Protein AF-A0A3A5ABW1-F1 (afdb_monomer)

Solvent-accessible surface area (backbone atoms only — not comparable to full-atom values): 14227 Å² total; per-residue (Å²): 132,82,62,44,37,90,88,74,66,46,60,80,78,47,62,48,78,42,81,39,81,42,97,44,100,88,47,69,64,32,32,36,39,28,35,73,87,79,56,53,54,33,48,35,75,57,86,80,80,58,94,85,68,84,67,57,65,59,86,63,63,97,44,43,62,54,27,27,55,35,48,67,45,61,74,78,62,62,78,37,29,40,28,79,22,44,19,31,37,33,78,41,92,92,64,36,29,42,30,28,43,39,40,56,56,27,31,42,65,25,64,38,74,39,74,48,70,67,55,70,70,44,71,52,48,51,67,36,78,51,37,30,44,30,44,90,97,43,75,42,59,28,31,28,55,48,34,27,32,27,71,42,63,42,66,65,32,73,78,40,33,44,31,37,56,77,32,23,85,67,72,14,37,47,34,30,29,44,49,78,53,56,72,70,34,57,72,75,34,37,46,41,82,46,42,53,62,48,53,10,49,51,36,46,52,49,49,45,52,38,36,74,70,69,65,53,73,76,58,101,80,54,63,48,66,69,18,43,41,77,78,42,58,88,67,35,70,72,51,53,37,49,75,51,19,36,55,66,68,54,56,64,60,70,76,74,113

Nearest PDB structures (foldseek):
  3hgb-assembly1_A  TM=9.227E-01  e=2.650E-12  Mycobacterium tuberculosis H37Rv
  3ift-assembly1_A  TM=9.187E-01  e=8.635E-12  Mycobacterium tuberculosis
  3a8i-assembly2_F  TM=9.392E-01  e=9.172E-11  Escherichia coli K-12
  3a7a-assembly2_D  TM=9.435E-01  e=2.360E-10  Escherichia coli K-12
  3a7a-assembly1_B  TM=9.408E-01  e=1.977E-10  Escherichia coli K-12

Structure (mmCIF, N/CA/C/O backbone):
data_AF-A0A3A5ABW1-F1
#
_entry.id   AF-A0A3A5ABW1-F1
#
loop_
_atom_site.group_PDB
_atom_site.id
_atom_site.type_symbol
_atom_site.label_atom_id
_atom_site.label_alt_id
_atom_site.label_comp_id
_atom_site.label_asym_id
_atom_site.label_entity_id
_atom_site.label_seq_id
_atom_site.pdbx_PDB_ins_code
_atom_site.Cartn_x
_atom_site.Cartn_y
_atom_site.Cartn_z
_atom_site.occupancy
_atom_site.B_iso_or_equiv
_atom_site.auth_seq_id
_atom_site.auth_comp_id
_atom_site.auth_asym_id
_atom_site.auth_atom_id
_atom_site.pdbx_PDB_model_num
ATOM 1 N N . MET A 1 1 ? 32.747 25.998 -14.182 1.00 38.00 1 MET A N 1
ATOM 2 C CA . MET A 1 1 ? 31.369 26.521 -14.280 1.00 38.00 1 MET A CA 1
ATOM 3 C C . MET A 1 1 ? 30.441 25.592 -13.495 1.00 38.00 1 MET A C 1
ATOM 5 O O . MET A 1 1 ? 30.581 24.382 -13.632 1.00 38.00 1 MET A O 1
ATOM 9 N N . LYS A 1 2 ? 29.622 26.119 -12.571 1.00 42.12 2 LYS A N 1
ATOM 10 C CA . LYS A 1 2 ? 28.838 25.319 -11.611 1.00 42.12 2 LYS A CA 1
ATOM 11 C C . LYS A 1 2 ? 27.652 24.657 -12.317 1.00 42.12 2 LYS A C 1
ATOM 13 O O . LYS A 1 2 ? 26.655 25.309 -12.602 1.00 42.12 2 LYS A O 1
ATOM 18 N N . LEU A 1 3 ? 27.769 23.368 -12.622 1.00 51.19 3 LEU A N 1
ATOM 19 C CA . LEU A 1 3 ? 26.611 22.520 -12.899 1.00 51.19 3 LEU A CA 1
ATOM 20 C C . LEU A 1 3 ? 25.916 22.269 -11.567 1.00 51.19 3 LEU A C 1
ATOM 22 O O . LEU A 1 3 ? 26.104 21.232 -10.934 1.00 51.19 3 LEU A O 1
ATOM 26 N N . ASP A 1 4 ? 25.181 23.273 -11.107 1.00 57.97 4 ASP A N 1
ATOM 27 C CA . ASP A 1 4 ? 24.253 23.075 -10.012 1.00 57.97 4 ASP A CA 1
ATOM 28 C C . ASP A 1 4 ? 23.159 22.145 -10.534 1.00 57.97 4 ASP A C 1
ATOM 30 O O . ASP A 1 4 ? 22.626 22.326 -11.636 1.00 57.97 4 ASP A O 1
ATOM 34 N N . CYS A 1 5 ? 22.857 21.095 -9.777 1.00 50.19 5 CYS A N 1
ATOM 35 C CA . CYS A 1 5 ? 21.744 20.231 -10.123 1.00 50.19 5 CYS A CA 1
ATOM 36 C C . CYS A 1 5 ? 20.478 21.092 -10.202 1.00 50.19 5 CYS A C 1
ATOM 38 O O . CYS A 1 5 ? 19.991 21.554 -9.176 1.00 50.19 5 CYS A O 1
ATOM 40 N N . LYS A 1 6 ? 19.908 21.277 -11.398 1.00 53.97 6 LYS A N 1
ATOM 41 C CA . LYS A 1 6 ? 18.698 22.101 -11.567 1.00 53.97 6 LYS A CA 1
ATOM 42 C C . LYS A 1 6 ? 17.494 21.594 -10.762 1.00 53.97 6 LYS A C 1
ATOM 44 O O . LYS A 1 6 ? 16.588 22.366 -10.493 1.00 53.97 6 LYS A O 1
ATOM 49 N N . ASN A 1 7 ? 17.517 20.326 -10.346 1.00 48.41 7 ASN A N 1
ATOM 50 C CA . ASN A 1 7 ? 16.471 19.707 -9.538 1.00 48.41 7 ASN A CA 1
ATOM 51 C C . ASN A 1 7 ? 16.641 19.929 -8.016 1.00 48.41 7 ASN A C 1
ATOM 53 O O . ASN A 1 7 ? 15.661 19.903 -7.284 1.00 48.41 7 ASN A O 1
ATOM 57 N N . CYS A 1 8 ? 17.862 20.117 -7.494 1.00 45.97 8 CYS A N 1
ATOM 58 C CA . CYS A 1 8 ? 18.076 20.236 -6.037 1.00 45.97 8 CYS A CA 1
ATOM 59 C C . CYS A 1 8 ? 19.145 21.248 -5.590 1.00 45.97 8 CYS A C 1
ATOM 61 O O . CYS A 1 8 ? 19.448 21.331 -4.402 1.00 45.97 8 CYS A O 1
ATOM 63 N N . GLY A 1 9 ? 19.745 21.995 -6.516 1.00 54.06 9 GLY A N 1
ATOM 64 C CA . GLY A 1 9 ? 20.785 22.993 -6.252 1.00 54.06 9 GLY A CA 1
ATOM 65 C C . GLY A 1 9 ? 22.142 22.423 -5.820 1.00 54.06 9 GLY A C 1
ATOM 66 O O . GLY A 1 9 ? 23.010 23.179 -5.393 1.00 54.06 9 GLY A O 1
ATOM 67 N N . ALA A 1 10 ? 22.346 21.103 -5.892 1.00 49.25 10 ALA A N 1
ATOM 68 C CA . ALA A 1 10 ? 23.585 20.463 -5.449 1.00 49.25 10 ALA A CA 1
ATOM 69 C C . ALA A 1 10 ? 24.796 20.875 -6.305 1.00 49.25 10 ALA A C 1
ATOM 71 O O . ALA A 1 10 ? 24.749 20.768 -7.531 1.00 49.25 10 ALA A O 1
ATOM 72 N N . MET A 1 11 ? 25.893 21.267 -5.646 1.00 53.66 11 MET A N 1
ATOM 73 C CA . MET A 1 11 ? 27.131 21.721 -6.292 1.00 53.66 11 MET A CA 1
ATOM 74 C C . MET A 1 11 ? 27.940 20.587 -6.956 1.00 53.66 11 MET A C 1
ATOM 76 O O . MET A 1 11 ? 27.778 19.393 -6.674 1.00 53.66 11 MET A O 1
ATOM 80 N N . VAL A 1 12 ? 28.863 20.987 -7.837 1.00 49.38 12 VAL A N 1
ATOM 81 C CA . VAL A 1 12 ? 29.803 20.119 -8.566 1.00 49.38 12 VAL A CA 1
ATOM 82 C C . VAL A 1 12 ? 30.774 19.439 -7.588 1.00 49.38 12 VAL A C 1
ATOM 84 O O . VAL A 1 12 ? 31.796 19.992 -7.205 1.00 49.38 12 VAL A O 1
ATOM 87 N N . GLY A 1 13 ? 30.401 18.242 -7.145 1.00 46.47 13 GLY A N 1
ATOM 88 C CA . GLY A 1 13 ? 31.151 17.382 -6.218 1.00 46.47 13 GLY A CA 1
ATOM 89 C C . GLY A 1 13 ? 30.337 16.166 -5.757 1.00 46.47 13 GLY A C 1
ATOM 90 O O . GLY A 1 13 ? 30.891 15.133 -5.397 1.00 46.47 13 GLY A O 1
ATOM 91 N N . HIS A 1 14 ? 29.008 16.243 -5.867 1.00 53.38 14 HIS A N 1
ATOM 92 C CA . HIS A 1 14 ? 28.079 15.148 -5.570 1.00 53.38 14 HIS A CA 1
ATOM 93 C C . HIS A 1 14 ? 27.657 14.348 -6.809 1.00 53.38 14 HIS A C 1
ATOM 95 O O . HIS A 1 14 ? 26.513 13.912 -6.896 1.00 53.38 14 HIS A O 1
ATOM 101 N N . TRP A 1 15 ? 28.550 14.155 -7.778 1.00 53.53 15 TRP A N 1
ATOM 102 C CA . TRP A 1 15 ? 28.210 13.531 -9.058 1.00 53.53 15 TRP A CA 1
ATOM 103 C C . TRP A 1 15 ? 28.910 12.182 -9.209 1.00 53.53 15 TRP A C 1
ATOM 105 O O . TRP A 1 15 ? 30.106 12.065 -8.956 1.00 53.53 15 TRP A O 1
ATOM 115 N N . LEU A 1 16 ? 28.165 11.149 -9.597 1.00 51.62 16 LEU A N 1
ATOM 116 C CA . LEU A 1 16 ? 28.720 9.872 -10.041 1.00 51.62 16 LEU A CA 1
ATOM 117 C C . LEU A 1 16 ? 28.730 9.867 -11.572 1.00 51.62 16 LEU A C 1
ATOM 119 O O . LEU A 1 16 ? 27.679 10.056 -12.174 1.00 51.62 16 LEU A O 1
ATOM 123 N N . VAL A 1 17 ? 29.893 9.673 -12.190 1.00 56.22 17 VAL A N 1
ATOM 124 C CA . VAL A 1 17 ? 30.022 9.563 -13.650 1.00 56.22 17 VAL A CA 1
ATOM 125 C C . VAL A 1 17 ? 30.188 8.094 -14.007 1.00 56.22 17 VAL A C 1
ATOM 127 O O . VAL A 1 17 ? 31.048 7.418 -13.447 1.00 56.22 17 VAL A O 1
ATOM 130 N N . VAL A 1 18 ? 29.352 7.603 -14.912 1.00 54.78 18 VAL A N 1
ATOM 131 C CA . VAL A 1 18 ? 29.354 6.220 -15.389 1.00 54.78 18 VAL A CA 1
ATOM 132 C C . VAL A 1 18 ? 29.550 6.245 -16.898 1.00 54.78 18 VAL A C 1
ATOM 134 O O . VAL A 1 18 ? 28.839 6.965 -17.592 1.00 54.78 18 VAL A O 1
ATOM 137 N N . GLU A 1 19 ? 30.513 5.494 -17.417 1.00 49.31 19 GLU A N 1
ATOM 138 C CA . GLU A 1 19 ? 30.673 5.327 -18.862 1.00 49.31 19 GLU A CA 1
ATOM 139 C C . GLU A 1 19 ? 29.604 4.355 -19.379 1.00 49.31 19 GLU A C 1
ATOM 141 O O . GLU A 1 19 ? 29.379 3.292 -18.799 1.00 49.31 19 GLU A O 1
ATOM 146 N N . VAL A 1 20 ? 28.902 4.751 -20.435 1.00 54.81 20 VAL A N 1
ATOM 147 C CA . VAL A 1 20 ? 27.834 3.980 -21.065 1.00 54.81 20 VAL A CA 1
ATOM 148 C C . VAL A 1 20 ? 28.338 3.538 -22.439 1.00 54.81 20 VAL A C 1
ATOM 150 O O . VAL A 1 20 ? 28.671 4.397 -23.265 1.00 54.81 20 VAL A O 1
ATOM 153 N N . PRO A 1 21 ? 28.418 2.221 -22.704 1.00 48.62 21 PRO A N 1
ATOM 154 C CA . PRO A 1 21 ? 28.783 1.729 -24.022 1.00 48.62 21 PRO A CA 1
ATOM 155 C C . PRO A 1 21 ? 27.737 2.194 -25.037 1.00 48.62 21 PRO A C 1
ATOM 157 O O . PRO A 1 21 ? 26.531 2.106 -24.797 1.00 48.62 21 PRO A O 1
ATOM 160 N N . GLY A 1 22 ? 28.214 2.742 -26.150 1.00 50.25 22 GLY A N 1
ATOM 161 C CA . GLY A 1 22 ? 27.363 3.269 -27.203 1.00 50.25 22 GLY A CA 1
ATOM 162 C C . GLY A 1 22 ? 26.459 2.188 -27.806 1.00 50.25 22 GLY A C 1
ATOM 163 O O . GLY A 1 22 ? 26.873 1.043 -27.969 1.00 50.25 22 GLY A O 1
ATOM 164 N N . GLN A 1 23 ? 25.210 2.546 -28.118 1.00 46.09 23 GLN A N 1
ATOM 165 C CA . GLN A 1 23 ? 24.203 1.621 -28.663 1.00 46.09 23 GLN A CA 1
ATOM 166 C C . GLN A 1 23 ? 24.466 1.224 -30.131 1.00 46.09 23 GLN A C 1
ATOM 168 O O . GLN A 1 23 ? 23.809 0.322 -30.643 1.00 46.09 23 GLN A O 1
ATOM 173 N N . GLU A 1 24 ? 25.452 1.842 -30.791 1.00 48.00 24 GLU A N 1
ATOM 174 C CA . GLU A 1 24 ? 25.881 1.533 -32.161 1.00 48.00 24 GLU A CA 1
ATOM 175 C C . GLU A 1 24 ? 27.400 1.290 -32.228 1.00 48.00 24 GLU A C 1
ATOM 177 O O . GLU A 1 24 ? 28.150 1.975 -31.521 1.00 48.00 24 GLU A O 1
ATOM 182 N N . PRO A 1 25 ? 27.879 0.387 -33.109 1.00 45.59 25 PRO A N 1
ATOM 183 C CA . PRO A 1 25 ? 29.296 0.023 -33.215 1.00 45.59 25 PRO A CA 1
ATOM 184 C C . PRO A 1 25 ? 30.223 1.184 -33.622 1.00 45.59 25 PRO A C 1
ATOM 186 O O . PRO A 1 25 ? 31.427 1.099 -33.396 1.00 45.59 25 PRO A O 1
ATOM 189 N N . GLU A 1 26 ? 29.682 2.281 -34.168 1.00 46.44 26 GLU A N 1
ATOM 190 C CA . GLU A 1 26 ? 30.433 3.499 -34.525 1.00 46.44 26 GLU A CA 1
ATOM 191 C C . GLU A 1 26 ? 30.252 4.662 -33.526 1.00 46.44 26 GLU A C 1
ATOM 193 O O . GLU A 1 26 ? 30.825 5.742 -33.700 1.00 46.44 26 GLU A O 1
ATOM 198 N N . SER A 1 27 ? 29.469 4.477 -32.458 1.00 47.50 27 SER A N 1
ATOM 199 C CA . SER A 1 27 ? 29.170 5.558 -31.515 1.00 47.50 27 SER A CA 1
ATOM 200 C C . SER A 1 27 ? 30.249 5.697 -30.430 1.00 47.50 27 SER A C 1
ATOM 202 O O . SER A 1 27 ? 30.617 4.743 -29.748 1.00 47.50 27 SER A O 1
ATOM 204 N N . LYS A 1 28 ? 30.781 6.919 -30.274 1.00 49.97 28 LYS A N 1
ATOM 205 C CA . LYS A 1 28 ? 31.765 7.275 -29.231 1.00 49.97 28 LYS A CA 1
ATOM 206 C C . LYS A 1 28 ? 31.198 6.991 -27.831 1.00 49.97 28 LYS A C 1
ATOM 208 O O . LYS A 1 28 ? 30.007 7.222 -27.619 1.00 49.97 28 LYS A O 1
ATOM 213 N N . SER A 1 29 ? 32.054 6.578 -26.884 1.00 49.19 29 SER A N 1
ATOM 214 C CA . SER A 1 29 ? 31.702 6.410 -25.463 1.00 49.19 29 SER A CA 1
ATOM 215 C C . SER A 1 29 ? 30.883 7.597 -24.957 1.00 49.19 29 SER A C 1
ATOM 217 O O . SER A 1 29 ? 31.322 8.746 -25.056 1.00 49.19 29 SER A O 1
ATOM 219 N N . GLN A 1 30 ? 29.692 7.322 -24.428 1.00 61.16 30 GLN A N 1
ATOM 220 C CA . GLN A 1 30 ? 28.863 8.324 -23.767 1.00 61.16 30 GLN A CA 1
ATOM 221 C C . GLN A 1 30 ? 29.074 8.215 -22.261 1.00 61.16 30 GLN A C 1
ATOM 223 O O . GLN A 1 30 ? 29.340 7.138 -21.740 1.00 61.16 30 GLN A O 1
ATOM 228 N N . TYR A 1 31 ? 28.941 9.317 -21.534 1.00 60.84 31 TYR A N 1
ATOM 229 C CA . TYR A 1 31 ? 29.050 9.310 -20.078 1.00 60.84 31 TYR A CA 1
ATOM 230 C C . TYR A 1 31 ? 27.708 9.728 -19.470 1.00 60.84 31 TYR A C 1
ATOM 232 O O . TYR A 1 31 ? 27.023 10.608 -19.987 1.00 60.84 31 TYR A O 1
ATOM 240 N N . LYS A 1 32 ? 27.315 9.105 -18.362 1.00 63.88 32 LYS A N 1
ATOM 241 C CA . LYS A 1 32 ? 26.114 9.416 -17.584 1.00 63.88 32 LYS A CA 1
ATOM 242 C C . LYS A 1 32 ? 26.538 9.984 -16.236 1.00 63.88 32 LYS A C 1
ATOM 244 O O . LYS A 1 32 ? 27.168 9.299 -15.438 1.00 63.88 32 LYS A O 1
ATOM 249 N N . CYS A 1 33 ? 26.200 11.239 -15.981 1.00 60.69 33 CYS A N 1
ATOM 250 C CA . CYS A 1 33 ? 26.393 11.903 -14.699 1.00 60.69 33 CYS A CA 1
ATOM 251 C C . CYS A 1 33 ? 25.139 11.707 -13.837 1.00 60.69 33 CYS A C 1
ATOM 253 O O . CYS A 1 33 ? 24.033 11.891 -14.330 1.00 60.69 33 CYS A O 1
ATOM 255 N N . ILE A 1 34 ? 25.291 11.357 -12.561 1.00 59.59 34 ILE A N 1
ATOM 256 C CA . ILE A 1 34 ? 24.191 11.093 -11.622 1.00 59.59 34 ILE A CA 1
ATOM 257 C C . ILE A 1 34 ? 24.383 11.962 -10.380 1.00 59.59 34 ILE A C 1
ATOM 259 O O . ILE A 1 34 ? 25.417 11.871 -9.717 1.00 59.59 34 ILE A O 1
ATOM 263 N N . CYS A 1 35 ? 23.395 12.785 -10.031 1.00 56.19 35 CYS A N 1
ATOM 264 C CA . CYS A 1 35 ? 23.418 13.560 -8.795 1.00 56.19 35 CYS A CA 1
ATOM 265 C C . CYS A 1 35 ? 23.166 12.630 -7.604 1.00 56.19 35 CYS A C 1
ATOM 267 O O . CYS A 1 35 ? 22.098 12.039 -7.477 1.00 56.19 35 CYS A O 1
ATOM 269 N N . ARG A 1 36 ? 24.116 12.541 -6.674 1.00 54.75 36 ARG A N 1
ATOM 270 C CA . ARG A 1 36 ? 23.997 11.717 -5.460 1.00 54.75 36 ARG A CA 1
ATOM 271 C C . ARG A 1 36 ? 22.937 12.220 -4.476 1.00 54.75 36 ARG A C 1
ATOM 273 O O . ARG A 1 36 ? 22.562 11.478 -3.576 1.00 54.75 36 ARG A O 1
ATOM 280 N N . GLN A 1 37 ? 22.469 13.460 -4.624 1.00 54.19 37 GLN A N 1
ATOM 281 C CA . GLN A 1 37 ? 21.512 14.073 -3.702 1.00 54.19 37 GLN A CA 1
ATOM 282 C C . GLN A 1 37 ? 20.053 13.834 -4.107 1.00 54.19 37 GLN A C 1
ATOM 284 O O . GLN A 1 37 ? 19.223 13.573 -3.241 1.00 54.19 37 GLN A O 1
ATOM 289 N N . CYS A 1 38 ? 19.733 13.909 -5.402 1.00 50.06 38 CYS A N 1
ATOM 290 C CA . CYS A 1 38 ? 18.363 13.728 -5.900 1.00 50.06 38 CYS A CA 1
ATOM 291 C C . CYS A 1 38 ? 18.207 12.575 -6.900 1.00 50.06 38 CYS A C 1
ATOM 293 O O . CYS A 1 38 ? 17.090 12.279 -7.308 1.00 50.06 38 CYS A O 1
ATOM 295 N N . GLY A 1 39 ? 19.300 11.929 -7.309 1.00 52.12 39 GLY A N 1
ATOM 296 C CA . GLY A 1 39 ? 19.280 10.819 -8.261 1.00 52.12 39 GLY A CA 1
ATOM 297 C C . GLY A 1 39 ? 19.086 11.226 -9.720 1.00 52.12 39 GLY A C 1
ATOM 298 O O . GLY A 1 39 ? 19.103 10.349 -10.574 1.00 52.12 39 GLY A O 1
ATOM 299 N N . ALA A 1 40 ? 18.935 12.521 -10.019 1.00 52.41 40 ALA A N 1
ATOM 300 C CA . ALA A 1 40 ? 18.801 12.993 -11.393 1.00 52.41 40 ALA A CA 1
ATOM 301 C C . ALA A 1 40 ? 20.015 12.573 -12.233 1.00 52.41 40 ALA A C 1
ATOM 303 O O . ALA A 1 40 ? 21.143 12.521 -11.727 1.00 52.41 40 ALA A O 1
ATOM 304 N N . THR A 1 41 ? 19.774 12.246 -13.500 1.00 51.62 41 THR A N 1
ATOM 305 C CA . THR A 1 41 ? 20.787 11.721 -14.413 1.00 51.62 41 THR A CA 1
ATOM 306 C C . THR A 1 41 ? 20.899 12.591 -15.664 1.00 51.62 41 THR A C 1
ATOM 308 O O . THR A 1 41 ? 19.926 13.187 -16.124 1.00 51.62 41 THR A O 1
ATOM 311 N N . TRP A 1 42 ? 22.107 12.697 -16.215 1.00 61.12 42 TRP A N 1
ATOM 312 C CA . TRP A 1 42 ? 22.384 13.492 -17.411 1.00 61.12 42 TRP A CA 1
ATOM 313 C C . TRP A 1 42 ? 23.357 12.756 -18.311 1.00 61.12 42 TRP A C 1
ATOM 315 O O . TRP A 1 42 ? 24.386 12.271 -17.842 1.00 61.12 42 TRP A O 1
ATOM 325 N N . GLN A 1 43 ? 23.060 12.714 -19.607 1.00 58.38 43 GLN A N 1
ATOM 326 C CA . GLN A 1 43 ? 24.006 12.220 -20.595 1.00 58.38 43 GLN A CA 1
ATOM 327 C C . GLN A 1 43 ? 24.944 13.342 -21.031 1.00 58.38 43 GLN A C 1
ATOM 329 O O . GLN A 1 43 ? 24.518 14.447 -21.374 1.00 58.38 43 GLN A O 1
ATOM 334 N N . VAL A 1 44 ? 26.237 13.047 -21.026 1.00 60.97 44 VAL A N 1
ATOM 335 C CA . VAL A 1 44 ? 27.298 13.953 -21.446 1.00 60.97 44 VAL A CA 1
ATOM 336 C C . VAL A 1 44 ? 28.170 13.258 -22.482 1.00 60.97 44 VAL A C 1
ATOM 338 O O . VAL A 1 44 ? 28.430 12.057 -22.409 1.00 60.97 44 VAL A O 1
ATOM 341 N N . LYS A 1 45 ? 28.614 14.019 -23.483 1.00 56.66 45 LYS A N 1
ATOM 342 C CA . LYS A 1 45 ? 29.406 13.467 -24.590 1.00 56.66 45 LYS A CA 1
ATOM 343 C C . LYS A 1 45 ? 30.846 13.159 -24.181 1.00 56.66 45 LYS A C 1
ATOM 345 O O . LYS A 1 45 ? 31.445 12.250 -24.740 1.00 56.66 45 LYS A O 1
ATOM 350 N N . HIS A 1 46 ? 31.396 13.902 -23.219 1.00 59.75 46 HIS A N 1
ATOM 351 C CA . HIS A 1 46 ? 32.793 13.799 -22.799 1.00 59.75 46 HIS A CA 1
ATOM 352 C C . HIS A 1 46 ? 32.951 14.051 -21.292 1.00 59.75 46 HIS A C 1
ATOM 354 O O . HIS A 1 46 ? 32.157 14.773 -20.686 1.00 59.75 46 HIS A O 1
ATOM 360 N N . HIS A 1 47 ? 34.006 13.482 -20.704 1.00 49.59 47 HIS A N 1
ATOM 361 C CA . HIS A 1 47 ? 34.467 13.784 -19.350 1.00 49.59 47 HIS A CA 1
ATOM 362 C C . HIS A 1 47 ? 35.965 14.166 -19.380 1.00 49.59 47 HIS A C 1
ATOM 364 O O . HIS A 1 47 ? 36.739 13.440 -20.005 1.00 49.59 47 HIS A O 1
ATOM 370 N N . PRO A 1 48 ? 36.407 15.263 -18.725 1.00 54.59 48 PRO A N 1
ATOM 371 C CA . PRO A 1 48 ? 35.602 16.262 -18.019 1.00 54.59 48 PRO A CA 1
ATOM 372 C C . PRO A 1 48 ? 34.803 17.156 -18.985 1.00 54.59 48 PRO A C 1
ATOM 374 O O . PRO A 1 48 ? 35.201 17.365 -20.129 1.00 54.59 48 PRO A O 1
ATOM 377 N N . LEU A 1 49 ? 33.669 17.675 -18.508 1.00 50.94 49 LEU A N 1
ATOM 378 C CA . LEU A 1 49 ? 32.790 18.584 -19.255 1.00 50.94 49 LEU A CA 1
ATOM 379 C C . LEU A 1 49 ? 33.524 19.874 -19.645 1.00 50.94 49 LEU A C 1
ATOM 381 O O . LEU A 1 49 ? 34.232 20.447 -18.813 1.00 50.94 49 LEU A O 1
ATOM 385 N N . LYS A 1 50 ? 33.338 20.341 -20.885 1.00 49.31 50 LYS A N 1
ATOM 386 C CA . LYS A 1 50 ? 33.918 21.598 -21.383 1.00 49.31 50 LYS A CA 1
ATOM 387 C C . LYS A 1 50 ? 32.856 22.698 -21.460 1.00 49.31 50 LYS A C 1
ATOM 389 O O . LYS A 1 50 ? 31.668 22.425 -21.627 1.00 49.31 50 LYS A O 1
ATOM 394 N N . ASP A 1 51 ? 33.288 23.955 -21.350 1.00 37.94 51 ASP A N 1
ATOM 395 C CA . ASP A 1 51 ? 32.400 25.102 -21.566 1.00 37.94 51 ASP A CA 1
ATOM 396 C C . ASP A 1 51 ? 31.830 25.060 -22.993 1.00 37.94 51 ASP A C 1
ATOM 398 O O . ASP A 1 51 ? 32.574 24.966 -23.968 1.00 37.94 51 ASP A O 1
ATOM 402 N N . GLY A 1 52 ? 30.499 25.110 -23.105 1.00 39.62 52 GLY A N 1
ATOM 403 C CA . GLY A 1 52 ? 29.773 25.042 -24.379 1.00 39.62 52 GLY A CA 1
ATOM 404 C C . GLY A 1 52 ? 29.208 23.664 -24.744 1.00 39.62 52 GLY A C 1
ATOM 405 O O . GLY A 1 52 ? 28.482 23.563 -25.735 1.00 39.62 52 GLY A O 1
ATOM 406 N N . ASP A 1 53 ? 29.469 22.618 -23.951 1.00 42.00 53 ASP A N 1
ATOM 407 C CA . ASP A 1 53 ? 28.845 21.311 -24.165 1.00 42.00 53 ASP A CA 1
ATOM 408 C C . ASP A 1 53 ? 27.323 21.391 -23.947 1.00 42.00 53 ASP A C 1
ATOM 410 O O . ASP A 1 53 ? 26.830 21.615 -22.838 1.00 42.00 53 ASP A O 1
ATOM 414 N N . GLN A 1 54 ? 26.557 21.181 -25.022 1.00 37.91 54 GLN A N 1
ATOM 415 C CA . GLN A 1 54 ? 25.107 21.031 -24.934 1.00 37.91 54 GLN A CA 1
ATOM 416 C C . GLN A 1 54 ? 24.763 19.674 -24.314 1.00 37.91 54 GLN A C 1
ATOM 418 O O . GLN A 1 54 ? 24.847 18.622 -24.954 1.00 37.91 54 GLN A O 1
ATOM 423 N N . VAL A 1 55 ? 24.364 19.722 -23.049 1.00 38.12 55 VAL A N 1
ATOM 424 C CA . VAL A 1 55 ? 23.783 18.615 -22.288 1.00 38.12 55 VAL A CA 1
ATOM 425 C C . VAL A 1 55 ? 22.333 18.411 -22.721 1.00 38.12 55 VAL A C 1
ATOM 427 O O . VAL A 1 55 ? 21.497 19.290 -22.518 1.00 38.12 55 VAL A O 1
ATOM 430 N N . LYS A 1 56 ? 22.014 17.243 -23.290 1.00 34.41 56 LYS A N 1
ATOM 431 C CA . LYS A 1 56 ? 20.622 16.793 -23.409 1.00 34.41 56 LYS A CA 1
ATOM 432 C C . LYS A 1 56 ? 20.263 16.100 -22.099 1.00 34.41 56 LYS A C 1
ATOM 434 O O . LYS A 1 56 ? 20.806 15.042 -21.784 1.00 34.41 56 LYS A O 1
ATOM 439 N N . ALA A 1 57 ? 19.414 16.741 -21.303 1.00 36.84 57 ALA A N 1
ATOM 440 C CA . ALA A 1 57 ? 18.843 16.108 -20.125 1.00 36.84 57 ALA A CA 1
ATOM 441 C C . ALA A 1 57 ? 18.086 14.844 -20.562 1.00 36.84 57 ALA A C 1
ATOM 443 O O . ALA A 1 57 ? 17.383 14.870 -21.574 1.00 36.84 57 ALA A O 1
ATOM 444 N N . ALA A 1 58 ? 18.228 13.750 -19.810 1.00 38.12 58 ALA A N 1
ATOM 445 C CA . ALA A 1 58 ? 17.186 12.735 -19.822 1.00 38.12 58 ALA A CA 1
ATOM 446 C C . ALA A 1 58 ? 15.891 13.461 -19.432 1.00 38.12 58 ALA A C 1
ATOM 448 O O . ALA A 1 58 ? 15.901 14.233 -18.470 1.00 38.12 58 ALA A O 1
ATOM 449 N N . VAL A 1 59 ? 14.829 13.305 -20.223 1.00 40.16 59 VAL A N 1
ATOM 450 C CA . VAL A 1 59 ? 13.538 13.942 -19.940 1.00 40.16 59 VAL A CA 1
ATOM 451 C C . VAL A 1 59 ? 12.941 13.217 -18.737 1.00 40.16 59 VAL A C 1
ATOM 453 O O . VAL A 1 59 ? 12.233 12.225 -18.867 1.00 40.16 59 VAL A O 1
ATOM 456 N N . ILE A 1 60 ? 13.345 13.653 -17.548 1.00 43.94 60 ILE A N 1
ATOM 457 C CA . ILE A 1 60 ? 12.637 13.393 -16.302 1.00 43.94 60 ILE A CA 1
ATOM 458 C C . ILE A 1 60 ? 11.426 14.329 -16.353 1.00 43.94 60 ILE A C 1
ATOM 460 O O . ILE A 1 60 ? 11.630 15.490 -16.720 1.00 43.94 60 ILE A O 1
ATOM 464 N N . PRO A 1 61 ? 10.209 13.861 -16.030 1.00 47.09 61 PRO A N 1
ATOM 465 C CA . PRO A 1 61 ? 9.044 14.733 -15.976 1.00 47.09 61 PRO A CA 1
ATOM 466 C C . PRO A 1 61 ? 9.367 16.016 -15.199 1.00 47.09 61 PRO A C 1
ATOM 468 O O . PRO A 1 61 ? 9.992 15.962 -14.132 1.00 47.09 61 PRO A O 1
ATOM 471 N N . GLU A 1 62 ? 8.997 17.168 -15.761 1.00 47.09 62 GLU A N 1
ATOM 472 C CA . GLU A 1 62 ? 9.290 18.488 -15.186 1.00 47.09 62 GLU A CA 1
ATOM 473 C C . GLU A 1 62 ? 8.559 18.681 -13.847 1.00 47.09 62 GLU A C 1
ATOM 475 O O . GLU A 1 62 ? 8.926 19.547 -13.047 1.00 47.09 62 GLU A O 1
ATOM 480 N N . SER A 1 63 ? 7.564 17.830 -13.564 1.00 56.31 63 SER A N 1
ATOM 481 C CA . SER A 1 63 ? 6.757 17.861 -12.352 1.00 56.31 63 SER A CA 1
ATOM 482 C C . SER A 1 63 ? 6.364 16.470 -11.835 1.00 56.31 63 SER A C 1
ATOM 484 O O . SER A 1 63 ? 6.383 15.460 -12.536 1.00 56.31 63 SER A O 1
ATOM 486 N N . SER A 1 64 ? 5.943 16.427 -10.571 1.00 61.03 64 SER A N 1
ATOM 487 C CA . SER A 1 64 ? 5.328 15.252 -9.946 1.00 61.03 64 SER A CA 1
ATOM 488 C C . SER A 1 64 ? 4.062 14.773 -10.663 1.00 61.03 64 SER A C 1
ATOM 490 O O . SER A 1 64 ? 3.766 13.585 -10.617 1.00 61.03 64 SER A O 1
ATOM 492 N N . GLN A 1 65 ? 3.329 15.676 -11.316 1.00 60.25 65 GLN A N 1
ATOM 493 C CA . GLN A 1 65 ? 2.056 15.383 -11.982 1.00 60.25 65 GLN A CA 1
ATOM 494 C C . GLN A 1 65 ? 2.268 14.581 -13.263 1.00 60.25 65 GLN A C 1
ATOM 496 O O . GLN A 1 65 ? 1.644 13.541 -13.445 1.00 60.25 65 GLN A O 1
ATOM 501 N N . GLU A 1 66 ? 3.251 14.964 -14.074 1.00 62.34 66 GLU A N 1
ATOM 502 C CA . GLU A 1 66 ? 3.628 14.205 -15.271 1.00 62.34 66 GLU A CA 1
ATOM 503 C C . GLU A 1 66 ? 4.112 12.786 -14.928 1.00 62.34 66 GLU A C 1
ATOM 505 O O . GLU A 1 66 ? 3.864 11.842 -15.675 1.00 62.34 66 GLU A O 1
ATOM 510 N N . ALA A 1 67 ? 4.772 12.599 -13.778 1.00 61.75 67 ALA A N 1
ATOM 511 C CA . ALA A 1 67 ? 5.156 11.268 -13.315 1.00 61.75 67 ALA A CA 1
ATOM 512 C C . ALA A 1 67 ? 3.937 10.428 -12.900 1.00 61.75 67 ALA A C 1
ATOM 514 O O . ALA A 1 67 ? 3.878 9.246 -13.227 1.00 61.75 67 ALA A O 1
ATOM 515 N N . VAL A 1 68 ? 2.963 11.020 -12.202 1.00 66.75 68 VAL A N 1
ATOM 516 C CA . VAL A 1 68 ? 1.705 10.345 -11.832 1.00 66.75 68 VAL A CA 1
ATOM 517 C C . VAL A 1 68 ? 0.937 9.910 -13.079 1.00 66.75 68 VAL A C 1
ATOM 519 O O . VAL A 1 68 ? 0.536 8.749 -13.173 1.00 66.75 68 VAL A O 1
ATOM 522 N N . GLU A 1 69 ? 0.811 10.802 -14.061 1.00 69.44 69 GLU A N 1
ATOM 523 C CA . GLU A 1 69 ? 0.181 10.514 -15.352 1.00 69.44 69 GLU A CA 1
ATOM 524 C C . GLU A 1 69 ? 0.934 9.426 -16.124 1.00 69.44 69 GLU A C 1
ATOM 526 O O . GLU A 1 69 ? 0.313 8.505 -16.657 1.00 69.44 69 GLU A O 1
ATOM 531 N N . ALA A 1 70 ? 2.271 9.464 -16.122 1.00 64.12 70 ALA A N 1
ATOM 532 C CA . ALA A 1 70 ? 3.094 8.473 -16.808 1.00 64.12 70 ALA A CA 1
ATOM 533 C C . ALA A 1 70 ? 2.866 7.045 -16.295 1.00 64.12 70 ALA A C 1
ATOM 535 O O . ALA A 1 70 ? 2.941 6.109 -17.086 1.00 64.12 70 ALA A O 1
ATOM 536 N N . PHE A 1 71 ? 2.573 6.849 -15.008 1.00 69.00 71 PHE A N 1
ATOM 537 C CA . PHE A 1 71 ? 2.223 5.526 -14.468 1.00 69.00 71 PHE A CA 1
ATOM 538 C C . PHE A 1 71 ? 0.712 5.276 -14.374 1.00 69.00 71 PHE A C 1
ATOM 540 O O . PHE A 1 71 ? 0.306 4.189 -13.953 1.00 69.00 71 PHE A O 1
ATOM 547 N N . GLY A 1 72 ? -0.117 6.266 -14.719 1.00 77.12 72 GLY A N 1
ATOM 548 C CA . GLY A 1 72 ? -1.561 6.223 -14.501 1.00 77.12 72 GLY A CA 1
ATOM 549 C C . GLY A 1 72 ? -1.912 5.880 -13.053 1.00 77.12 72 GLY A C 1
ATOM 550 O O . GLY A 1 72 ? -2.740 4.995 -12.829 1.00 77.12 72 GLY A O 1
ATOM 551 N N . VAL A 1 73 ? -1.206 6.494 -12.095 1.00 83.12 73 VAL A N 1
ATOM 552 C CA . VAL A 1 73 ? -1.405 6.248 -10.661 1.00 83.12 73 VAL A CA 1
ATOM 553 C C . VAL A 1 73 ? -2.592 7.062 -10.175 1.00 83.12 73 VAL A C 1
ATOM 555 O O . VAL A 1 73 ? -2.602 8.285 -10.283 1.00 83.12 73 VAL A O 1
ATOM 558 N N . ASN A 1 74 ? -3.570 6.387 -9.589 1.00 86.50 74 ASN A N 1
ATOM 559 C CA . ASN A 1 74 ? -4.684 7.046 -8.928 1.00 86.50 74 ASN A CA 1
ATOM 560 C C . ASN A 1 74 ? -4.256 7.519 -7.537 1.00 86.50 74 ASN A C 1
ATOM 562 O O . ASN A 1 74 ? -3.711 6.749 -6.745 1.00 86.50 74 ASN A O 1
ATOM 566 N N . THR A 1 75 ? -4.514 8.786 -7.226 1.00 83.19 75 THR A N 1
ATOM 567 C CA . THR A 1 75 ? -4.351 9.310 -5.869 1.00 83.19 75 THR A CA 1
ATOM 568 C C . THR A 1 75 ? -5.554 8.919 -5.009 1.00 83.19 75 THR A C 1
ATOM 570 O O . THR A 1 75 ? -6.671 8.795 -5.520 1.00 83.19 75 THR A O 1
ATOM 573 N N . PRO A 1 76 ? -5.354 8.686 -3.702 1.00 86.94 76 PRO A N 1
ATOM 574 C CA . PRO A 1 76 ? -6.467 8.388 -2.817 1.00 86.94 76 PRO A CA 1
ATOM 575 C C . PRO A 1 76 ? -7.358 9.629 -2.614 1.00 86.94 76 PRO A C 1
ATOM 577 O O . PRO A 1 76 ? -6.864 10.756 -2.736 1.00 86.94 76 PRO A O 1
ATOM 580 N N . PRO A 1 77 ? -8.631 9.438 -2.227 1.00 87.19 77 PRO A N 1
ATOM 581 C CA . PRO A 1 77 ? -9.508 10.526 -1.791 1.00 87.19 77 PRO A CA 1
ATOM 582 C C . PRO A 1 77 ? -8.941 11.335 -0.604 1.00 87.19 77 PRO A C 1
ATOM 584 O O . PRO A 1 77 ? -8.029 10.891 0.099 1.00 87.19 77 PRO A O 1
ATOM 587 N N . GLU A 1 78 ? -9.470 12.540 -0.368 1.00 84.25 78 GLU A N 1
ATOM 588 C CA . GLU A 1 78 ? -8.929 13.485 0.630 1.00 84.25 78 GLU A CA 1
ATOM 589 C C . GLU A 1 78 ? -9.004 12.986 2.083 1.00 84.25 78 GLU A C 1
ATOM 591 O O . GLU A 1 78 ? -8.160 13.345 2.907 1.00 84.25 78 GLU A O 1
ATOM 596 N N . ASP A 1 79 ? -9.990 12.143 2.385 1.00 89.06 79 ASP A N 1
ATOM 597 C CA . ASP A 1 79 ? -10.265 11.533 3.688 1.00 89.06 79 ASP A CA 1
ATOM 598 C C . ASP A 1 79 ? -9.363 10.325 4.010 1.00 89.06 79 ASP A C 1
ATOM 600 O O . ASP A 1 79 ? -9.462 9.730 5.087 1.00 89.06 79 ASP A O 1
ATOM 604 N N . TYR A 1 80 ? -8.433 9.988 3.112 1.00 94.50 80 TYR A N 1
ATOM 605 C CA . TYR A 1 80 ? -7.477 8.902 3.291 1.00 94.50 80 TYR A CA 1
ATOM 606 C C . TYR A 1 80 ? -6.121 9.434 3.754 1.00 94.50 80 TYR A C 1
ATOM 608 O O . TYR A 1 80 ? -5.584 10.432 3.260 1.00 94.50 80 TYR A O 1
ATOM 616 N N . TYR A 1 81 ? -5.513 8.684 4.664 1.00 95.75 81 TYR A N 1
ATOM 617 C CA . TYR A 1 81 ? -4.182 8.938 5.181 1.00 95.75 81 TYR A CA 1
ATOM 618 C C . TYR A 1 81 ? -3.183 7.949 4.587 1.00 95.75 81 TYR A C 1
ATOM 620 O O . TYR A 1 81 ? -3.412 6.740 4.627 1.00 95.75 81 TYR A O 1
ATOM 628 N N . LEU A 1 82 ? -2.056 8.437 4.068 1.00 94.94 82 LEU A N 1
ATOM 629 C CA . LEU A 1 82 ? -1.022 7.594 3.466 1.00 94.94 82 LEU A CA 1
ATOM 630 C C . LEU A 1 82 ? 0.154 7.355 4.408 1.00 94.94 82 LEU A C 1
ATOM 632 O O . LEU A 1 82 ? 0.760 8.279 4.957 1.00 94.94 82 LEU A O 1
ATOM 636 N N . HIS A 1 83 ? 0.521 6.086 4.535 1.00 96.31 83 HIS A N 1
ATOM 637 C CA . HIS A 1 83 ? 1.741 5.643 5.180 1.00 96.31 83 HIS A CA 1
ATOM 638 C C . HIS A 1 83 ? 2.898 5.610 4.182 1.00 96.31 83 HIS A C 1
ATOM 640 O O . HIS A 1 83 ? 2.732 5.274 3.013 1.00 96.31 83 HIS A O 1
ATOM 646 N N . ARG A 1 84 ? 4.115 5.888 4.662 1.00 93.44 84 ARG A N 1
ATOM 647 C CA . ARG A 1 84 ? 5.337 5.906 3.833 1.00 93.44 84 ARG A CA 1
ATOM 648 C C . ARG A 1 84 ? 5.642 4.566 3.164 1.00 93.44 84 ARG A C 1
ATOM 650 O O . ARG A 1 84 ? 6.382 4.540 2.194 1.00 93.44 84 ARG A O 1
ATOM 657 N N . GLY A 1 85 ? 5.109 3.477 3.712 1.00 94.81 85 GLY A N 1
ATOM 658 C CA . GLY A 1 85 ? 5.167 2.136 3.137 1.00 94.81 85 GLY A CA 1
ATOM 659 C C . GLY A 1 85 ? 4.029 1.817 2.161 1.00 94.81 85 GLY A C 1
ATOM 660 O O . GLY A 1 85 ? 3.781 0.639 1.942 1.00 94.81 85 GLY A O 1
ATOM 661 N N . HIS A 1 86 ? 3.325 2.818 1.614 1.00 96.06 86 HIS A N 1
ATOM 662 C CA . HIS A 1 86 ? 2.241 2.667 0.624 1.00 96.06 86 HIS A CA 1
ATOM 663 C C . HIS A 1 86 ? 0.985 1.917 1.106 1.00 96.06 86 HIS A C 1
ATOM 665 O O . HIS A 1 86 ? 0.173 1.445 0.310 1.00 96.06 86 HIS A O 1
ATOM 671 N N . ALA A 1 87 ? 0.796 1.831 2.424 1.00 96.94 87 ALA A N 1
ATOM 672 C CA . ALA A 1 87 ? -0.488 1.473 3.016 1.00 96.94 87 ALA A CA 1
ATOM 673 C C . ALA A 1 87 ? -1.323 2.735 3.251 1.00 96.94 87 ALA A C 1
ATOM 675 O O . ALA A 1 87 ? -0.772 3.783 3.591 1.00 96.94 87 ALA A O 1
ATOM 676 N N . TRP A 1 88 ? -2.640 2.639 3.111 1.00 97.50 88 TRP A N 1
ATOM 677 C CA . TRP A 1 88 ? -3.557 3.727 3.438 1.00 97.50 88 TRP A CA 1
ATOM 678 C C . TRP A 1 88 ? -4.414 3.384 4.656 1.00 97.50 88 TRP A C 1
ATOM 680 O O . TRP A 1 88 ? -4.655 2.212 4.948 1.00 97.50 88 TRP A O 1
ATOM 690 N N . ALA A 1 89 ? -4.864 4.420 5.361 1.00 97.62 89 ALA A N 1
ATOM 691 C CA . ALA A 1 89 ? -5.806 4.357 6.470 1.00 97.62 89 ALA A CA 1
ATOM 692 C C . ALA A 1 89 ? -6.978 5.315 6.207 1.00 97.62 89 ALA A C 1
ATOM 694 O O . ALA A 1 89 ? -6.748 6.490 5.930 1.00 97.62 89 ALA A O 1
ATOM 695 N N . ALA A 1 90 ? -8.213 4.828 6.311 1.00 97.00 90 ALA A N 1
ATOM 696 C CA . ALA A 1 90 ? -9.432 5.635 6.216 1.00 97.00 90 ALA A CA 1
ATOM 697 C C . ALA A 1 90 ? -10.240 5.475 7.508 1.00 97.00 90 ALA A C 1
ATOM 699 O O . ALA A 1 90 ? -10.459 4.349 7.964 1.00 97.00 90 ALA A O 1
ATOM 700 N N . VAL A 1 91 ? -10.620 6.591 8.130 1.00 96.56 91 VAL A N 1
ATOM 701 C CA . VAL A 1 91 ? -11.360 6.589 9.399 1.00 96.56 91 VAL A CA 1
ATOM 702 C C . VAL A 1 91 ? -12.848 6.438 9.105 1.00 96.56 91 VAL A C 1
ATOM 704 O O . VAL A 1 91 ? -13.415 7.240 8.373 1.00 96.56 91 VAL A O 1
ATOM 707 N N . GLU A 1 92 ? -13.471 5.425 9.696 1.00 94.38 92 GLU A N 1
ATOM 708 C CA . GLU A 1 92 ? -14.897 5.141 9.555 1.00 94.38 92 GLU A CA 1
ATOM 709 C C . GLU A 1 92 ? -15.714 5.729 10.709 1.00 94.38 92 GLU A C 1
ATOM 711 O O . GLU A 1 92 ? -15.204 6.030 11.799 1.00 94.38 92 GLU A O 1
ATOM 716 N N . ASP A 1 93 ? -17.027 5.793 10.495 1.00 88.50 93 ASP A N 1
ATOM 717 C CA . ASP A 1 93 ? -17.985 6.087 11.552 1.00 88.50 93 ASP A CA 1
ATOM 718 C C . ASP A 1 93 ? -17.829 5.090 12.713 1.00 88.50 93 ASP A C 1
ATOM 720 O O . ASP A 1 93 ? -17.806 3.872 12.537 1.00 88.50 93 ASP A O 1
ATOM 724 N N . GLY A 1 94 ? -17.697 5.614 13.934 1.00 87.50 94 GLY A N 1
ATOM 725 C CA . GLY A 1 94 ? -17.435 4.806 15.131 1.00 87.50 94 GLY A CA 1
ATOM 726 C C . GLY A 1 94 ? -15.953 4.621 15.477 1.00 87.50 94 GLY A C 1
ATOM 727 O O . GLY A 1 94 ? -15.647 3.990 16.489 1.00 87.50 94 GLY A O 1
ATOM 728 N N . GLY A 1 95 ? -15.034 5.211 14.702 1.00 91.69 95 GLY A N 1
ATOM 729 C CA . GLY A 1 95 ? -13.610 5.301 15.043 1.00 91.69 95 GLY A CA 1
ATOM 730 C C . GLY A 1 95 ? -12.782 4.061 14.701 1.00 91.69 95 GLY A C 1
ATOM 731 O O . GLY A 1 95 ? -11.614 3.984 15.088 1.00 91.69 95 GLY A O 1
ATOM 732 N N . GLU A 1 96 ? -13.360 3.095 13.983 1.00 96.06 96 GLU A N 1
ATOM 733 C CA . GLU A 1 96 ? -12.576 2.058 13.314 1.00 96.06 96 GLU A CA 1
ATOM 734 C C . GLU A 1 96 ? -11.831 2.639 12.110 1.00 96.06 96 GLU A C 1
ATOM 736 O O . GLU A 1 96 ? -12.219 3.653 11.534 1.00 96.06 96 GLU A O 1
ATOM 741 N N . VAL A 1 97 ? -10.739 1.987 11.728 1.00 98.06 97 VAL A N 1
ATOM 742 C CA . VAL A 1 97 ? -9.897 2.404 10.609 1.00 98.06 97 VAL A CA 1
ATOM 743 C C . VAL A 1 97 ? -9.850 1.284 9.585 1.00 98.06 97 VAL A C 1
ATOM 745 O O . VAL A 1 97 ? -9.376 0.188 9.894 1.00 98.06 97 VAL A O 1
ATOM 748 N N . ARG A 1 98 ? -10.304 1.549 8.357 1.00 97.75 98 ARG A N 1
ATOM 749 C CA . ARG A 1 98 ? -10.043 0.669 7.211 1.00 97.75 98 ARG A CA 1
ATOM 750 C C . ARG A 1 98 ? -8.601 0.838 6.757 1.00 97.75 98 ARG A C 1
ATOM 752 O O . ARG A 1 98 ? -8.100 1.955 6.671 1.00 97.75 98 ARG A O 1
ATOM 759 N N . VAL A 1 99 ? -7.957 -0.280 6.443 1.00 98.31 99 VAL A N 1
ATOM 760 C CA . VAL A 1 99 ? -6.580 -0.326 5.949 1.00 98.31 99 VAL A CA 1
ATOM 761 C C . VAL A 1 99 ? -6.538 -1.004 4.588 1.00 98.31 99 VAL A C 1
ATOM 763 O O . VAL A 1 99 ? -7.167 -2.046 4.392 1.00 98.31 99 VAL A O 1
ATOM 766 N N . GLY A 1 100 ? -5.746 -0.457 3.669 1.00 97.94 100 GLY A N 1
ATOM 767 C CA . GLY A 1 100 ? -5.462 -1.073 2.376 1.00 97.94 100 GLY A CA 1
ATOM 768 C C . GLY A 1 100 ? -4.123 -0.641 1.791 1.00 97.94 100 GLY A C 1
ATOM 769 O O . GLY A 1 100 ? -3.261 -0.126 2.504 1.00 97.94 100 GLY A O 1
ATOM 770 N N . LEU A 1 101 ? -3.934 -0.899 0.498 1.00 97.50 101 LEU A N 1
ATOM 771 C CA . LEU A 1 101 ? -2.733 -0.546 -0.258 1.00 97.50 101 LEU A CA 1
ATOM 772 C C . LEU A 1 101 ? -3.075 0.440 -1.368 1.00 97.50 101 LEU A C 1
ATOM 774 O O . LEU A 1 101 ? -4.141 0.343 -1.970 1.00 97.50 101 LEU A O 1
ATOM 778 N N . ASP A 1 102 ? -2.195 1.413 -1.599 1.00 95.75 102 ASP A N 1
ATOM 779 C CA . ASP A 1 102 ? -2.424 2.434 -2.620 1.00 95.75 102 ASP A CA 1
ATOM 780 C C . ASP A 1 102 ? -2.229 1.897 -4.046 1.00 95.75 102 ASP A C 1
ATOM 782 O O . ASP A 1 102 ? -1.596 0.858 -4.263 1.00 95.75 102 ASP A O 1
ATOM 786 N N . ASP A 1 103 ? -2.765 2.619 -5.031 1.00 93.81 103 ASP A N 1
ATOM 787 C CA . ASP A 1 103 ? -2.667 2.228 -6.438 1.00 93.81 103 ASP A CA 1
ATOM 788 C C . ASP A 1 103 ? -1.205 2.147 -6.910 1.00 93.81 103 ASP A C 1
ATOM 790 O O . ASP A 1 103 ? -0.823 1.228 -7.635 1.00 93.81 103 ASP A O 1
ATOM 794 N N . PHE A 1 104 ? -0.344 3.043 -6.416 1.00 93.38 104 PHE A N 1
ATOM 795 C CA . PHE A 1 104 ? 1.085 3.056 -6.732 1.00 93.38 104 PHE A CA 1
ATOM 796 C C . PHE A 1 104 ? 1.763 1.707 -6.446 1.00 93.38 104 PHE A C 1
ATOM 798 O O . PHE A 1 104 ? 2.483 1.171 -7.297 1.00 93.38 104 PHE A O 1
ATOM 805 N N . SER A 1 105 ? 1.496 1.111 -5.281 1.00 94.50 105 SER A N 1
ATOM 806 C CA . SER A 1 105 ? 2.025 -0.207 -4.921 1.00 94.50 105 SER A CA 1
ATOM 807 C C . SER A 1 105 ? 1.609 -1.295 -5.919 1.00 94.50 105 SER A C 1
ATOM 809 O O . SER A 1 105 ? 2.418 -2.158 -6.278 1.00 94.50 105 SER A O 1
ATOM 811 N N . GLN A 1 106 ? 0.379 -1.215 -6.433 1.00 91.88 106 GLN A N 1
ATOM 812 C CA . GLN A 1 106 ? -0.181 -2.168 -7.390 1.00 91.88 106 GLN A CA 1
ATOM 813 C C . GLN A 1 106 ? 0.352 -1.945 -8.802 1.00 91.88 106 GLN A C 1
ATOM 815 O O . GLN A 1 106 ? 0.537 -2.915 -9.537 1.00 91.88 106 GLN A O 1
ATOM 820 N N . LYS A 1 107 ? 0.668 -0.704 -9.189 1.00 91.69 107 LYS A N 1
ATOM 821 C CA . LYS A 1 107 ? 1.375 -0.432 -10.449 1.00 91.69 107 LYS A CA 1
ATOM 822 C C . LYS A 1 107 ? 2.780 -1.022 -10.427 1.00 91.69 107 LYS A C 1
ATOM 824 O O . LYS A 1 107 ? 3.189 -1.606 -11.427 1.00 91.69 107 LYS A O 1
ATOM 829 N N . ILE A 1 108 ? 3.490 -0.951 -9.297 1.00 93.31 108 ILE A N 1
ATOM 830 C CA . ILE A 1 108 ? 4.834 -1.537 -9.166 1.00 93.31 108 ILE A CA 1
ATOM 831 C C . ILE A 1 108 ? 4.791 -3.065 -9.213 1.00 93.31 108 ILE A C 1
ATOM 833 O O . ILE A 1 108 ? 5.520 -3.686 -9.989 1.00 93.31 108 ILE A O 1
ATOM 837 N N . LEU A 1 109 ? 3.993 -3.670 -8.332 1.00 93.88 109 LEU A N 1
ATOM 838 C CA . LEU A 1 109 ? 4.014 -5.116 -8.106 1.00 93.88 109 LEU A CA 1
ATOM 839 C C . LEU A 1 109 ? 3.150 -5.888 -9.105 1.00 93.88 109 LEU A C 1
ATOM 841 O O . LEU A 1 109 ? 3.389 -7.079 -9.313 1.00 93.88 109 LEU A O 1
ATOM 845 N N . GLY A 1 110 ? 2.161 -5.222 -9.702 1.00 91.44 110 GLY A N 1
ATOM 846 C CA . GLY A 1 110 ? 1.090 -5.824 -10.485 1.00 91.44 110 GLY A CA 1
ATOM 847 C C . GLY A 1 110 ? 0.064 -6.570 -9.623 1.00 91.44 110 GLY A C 1
ATOM 848 O O . GLY A 1 110 ? 0.148 -6.547 -8.394 1.00 91.44 110 GLY A O 1
ATOM 849 N N . PRO A 1 111 ? -0.893 -7.267 -10.259 1.00 92.12 111 PRO A N 1
ATOM 850 C CA . PRO A 1 111 ? -1.955 -7.972 -9.550 1.00 92.12 111 PRO A CA 1
ATOM 851 C C . PRO A 1 111 ? -1.395 -9.087 -8.659 1.00 92.12 111 PRO A C 1
ATOM 853 O O . PRO A 1 111 ? -0.480 -9.816 -9.056 1.00 92.12 111 PRO A O 1
ATOM 856 N N . ALA A 1 112 ? -1.963 -9.208 -7.460 1.00 93.81 112 ALA A N 1
ATOM 857 C CA . ALA A 1 112 ? -1.618 -10.231 -6.482 1.00 93.81 112 ALA A CA 1
ATOM 858 C C . ALA A 1 112 ? -2.210 -11.600 -6.855 1.00 93.81 112 ALA A C 1
ATOM 860 O O . ALA A 1 112 ? -3.352 -11.678 -7.308 1.00 93.81 112 ALA A O 1
ATOM 861 N N . ASP A 1 113 ? -1.468 -12.676 -6.579 1.00 94.75 113 ASP A N 1
ATOM 862 C CA . ASP A 1 113 ? -1.989 -14.049 -6.658 1.00 94.75 113 ASP A CA 1
ATOM 863 C C . ASP A 1 113 ? -2.641 -14.466 -5.332 1.00 94.75 113 ASP A C 1
ATOM 865 O O . ASP A 1 113 ? -3.629 -15.195 -5.312 1.00 94.75 113 ASP A O 1
ATOM 869 N N . ALA A 1 114 ? -2.085 -14.000 -4.207 1.00 95.62 114 ALA A N 1
ATOM 870 C CA . ALA A 1 114 ? -2.604 -14.264 -2.869 1.00 95.62 114 ALA A CA 1
ATOM 871 C C . ALA A 1 114 ? -2.160 -13.196 -1.859 1.00 95.62 114 ALA A C 1
ATOM 873 O O . ALA A 1 114 ? -1.229 -12.422 -2.097 1.00 95.62 114 ALA A O 1
ATOM 874 N N . LEU A 1 115 ? -2.806 -13.185 -0.691 1.00 97.00 115 LEU A N 1
ATOM 875 C CA . LEU A 1 115 ? -2.540 -12.242 0.395 1.00 97.00 115 LEU A CA 1
ATOM 876 C C . LEU A 1 115 ? -2.242 -12.988 1.694 1.00 97.00 115 LEU A C 1
ATOM 878 O O . LEU A 1 115 ? -2.879 -13.991 2.014 1.00 97.00 115 LEU A O 1
ATOM 882 N N . LYS A 1 116 ? -1.302 -12.461 2.479 1.00 97.31 116 LYS A N 1
ATOM 883 C CA . LYS A 1 116 ? -1.129 -12.815 3.892 1.00 97.31 116 LYS A CA 1
ATOM 884 C C . LYS A 1 116 ? -1.604 -11.638 4.727 1.00 97.31 116 LYS A C 1
ATOM 886 O O . LYS A 1 116 ? -0.925 -10.614 4.779 1.00 97.31 116 LYS A O 1
ATOM 891 N N . LEU A 1 117 ? -2.777 -11.791 5.329 1.00 97.75 117 LEU A N 1
ATOM 892 C CA . LEU A 1 117 ? -3.434 -10.780 6.155 1.00 97.75 117 LEU A CA 1
ATOM 893 C C . LEU A 1 117 ? -3.436 -11.229 7.621 1.00 97.75 117 LEU A C 1
ATOM 895 O O . LEU A 1 117 ? -3.416 -12.439 7.869 1.00 97.75 117 LEU A O 1
ATOM 899 N N . PRO A 1 118 ? -3.465 -10.291 8.580 1.00 97.44 118 PRO A N 1
ATOM 900 C CA . PRO A 1 118 ? -3.572 -10.636 9.991 1.00 97.44 118 PRO A CA 1
ATOM 901 C C . PRO A 1 118 ? -4.938 -11.272 10.298 1.00 97.44 118 PRO A C 1
ATOM 903 O O . PRO A 1 118 ? -5.903 -11.113 9.546 1.00 97.44 118 PRO A O 1
ATOM 906 N N . GLU A 1 119 ? -5.022 -12.011 11.402 1.00 97.12 119 GLU A N 1
ATOM 907 C CA . GLU A 1 119 ? -6.284 -12.578 11.889 1.00 97.12 119 GLU A CA 1
ATOM 908 C C . GLU A 1 119 ? -7.028 -11.570 12.773 1.00 97.12 119 GLU A C 1
ATOM 910 O O . GLU A 1 119 ? -6.409 -10.711 13.407 1.00 97.12 119 GLU A O 1
ATOM 915 N N . VAL A 1 120 ? -8.355 -11.690 12.850 1.00 98.25 120 VAL A N 1
ATOM 916 C CA . VAL A 1 120 ? -9.170 -10.893 13.780 1.00 98.25 120 VAL A CA 1
ATOM 917 C C . VAL A 1 120 ? -8.686 -11.125 15.215 1.00 98.25 120 VAL A C 1
ATOM 919 O O . VAL A 1 120 ? -8.438 -12.258 15.617 1.00 98.25 120 VAL A O 1
ATOM 922 N N . GLY A 1 121 ? -8.523 -10.044 15.977 1.00 98.00 121 GLY A N 1
ATOM 923 C CA . GLY A 1 121 ? -7.945 -10.056 17.323 1.00 98.00 121 GLY A CA 1
ATOM 924 C C . GLY A 1 121 ? -6.421 -9.891 17.365 1.00 98.00 121 GLY A C 1
ATOM 925 O O . GLY A 1 121 ? -5.869 -9.695 18.446 1.00 98.00 121 GLY A O 1
ATOM 926 N N . THR A 1 122 ? -5.728 -9.912 16.220 1.00 98.12 122 THR A N 1
ATOM 927 C CA . THR A 1 122 ? -4.281 -9.637 16.171 1.00 98.12 122 THR A CA 1
ATOM 928 C C . THR A 1 122 ? -4.010 -8.176 16.518 1.00 98.12 122 THR A C 1
ATOM 930 O O . THR A 1 122 ? -4.629 -7.283 15.939 1.00 98.12 122 THR A O 1
ATOM 933 N N . ALA A 1 123 ? -3.055 -7.933 17.417 1.00 97.50 123 ALA A N 1
ATOM 934 C CA . ALA A 1 123 ? -2.564 -6.599 17.745 1.00 97.50 123 ALA A CA 1
ATOM 935 C C . ALA A 1 123 ? -1.216 -6.314 17.066 1.00 97.50 123 ALA A C 1
ATOM 937 O O . ALA A 1 123 ? -0.347 -7.188 17.005 1.00 97.50 123 ALA A O 1
ATOM 938 N N . PHE A 1 124 ? -1.019 -5.086 16.596 1.00 96.62 124 PHE A N 1
ATOM 939 C CA . PHE A 1 124 ? 0.259 -4.608 16.062 1.00 96.62 124 PHE A CA 1
ATOM 940 C C . PHE A 1 124 ? 0.453 -3.116 16.341 1.00 96.62 124 PHE A C 1
ATOM 942 O O . PHE A 1 124 ? -0.481 -2.405 16.708 1.00 96.62 124 PHE A O 1
ATOM 949 N N . PHE A 1 125 ? 1.686 -2.652 16.154 1.00 96.69 125 PHE A N 1
ATOM 950 C CA . PHE A 1 125 ? 2.056 -1.245 16.257 1.00 96.69 125 PHE A CA 1
ATOM 951 C C . PHE A 1 125 ? 2.217 -0.629 14.864 1.00 96.69 125 PHE A C 1
ATOM 953 O O . PHE A 1 125 ? 2.523 -1.344 13.906 1.00 96.69 125 PHE A O 1
ATOM 960 N N . GLN A 1 126 ? 2.052 0.692 14.762 1.00 95.88 126 GLN A N 1
ATOM 961 C CA . GLN A 1 126 ? 2.425 1.453 13.567 1.00 95.88 126 GLN A CA 1
ATOM 962 C C . GLN A 1 126 ? 3.880 1.130 13.173 1.00 95.88 126 GLN A C 1
ATOM 964 O O . GLN A 1 126 ? 4.711 0.828 14.033 1.00 95.88 126 GLN A O 1
ATOM 969 N N . ASP A 1 127 ? 4.177 1.152 11.875 1.00 95.25 127 ASP A N 1
ATOM 970 C CA . ASP A 1 127 ? 5.474 0.796 11.275 1.00 95.25 127 ASP A CA 1
ATOM 971 C C . ASP A 1 127 ? 5.853 -0.706 11.348 1.00 95.25 127 ASP A C 1
ATOM 973 O O . ASP A 1 127 ? 6.863 -1.112 10.768 1.00 95.25 127 ASP A O 1
ATOM 977 N N . HIS A 1 128 ? 5.073 -1.577 12.007 1.00 95.00 128 HIS A N 1
ATOM 978 C CA . HIS A 1 128 ? 5.341 -3.025 12.020 1.00 95.00 128 HIS A CA 1
ATOM 979 C C . HIS A 1 128 ? 4.786 -3.721 10.776 1.00 95.00 128 HIS A C 1
ATOM 981 O O . HIS A 1 128 ? 3.718 -3.378 10.283 1.00 95.00 128 HIS A O 1
ATOM 987 N N . ILE A 1 129 ? 5.462 -4.771 10.298 1.00 96.56 129 ILE A N 1
ATOM 988 C CA . ILE A 1 129 ? 4.942 -5.593 9.197 1.00 96.56 129 ILE A CA 1
ATOM 989 C C . ILE A 1 129 ? 3.673 -6.321 9.654 1.00 96.56 129 ILE A C 1
ATOM 991 O O . ILE A 1 129 ? 3.744 -7.190 10.522 1.00 96.56 129 ILE A O 1
ATOM 995 N N . CYS A 1 130 ? 2.537 -6.017 9.027 1.00 95.75 130 CYS A N 1
ATOM 996 C CA . CYS A 1 130 ? 1.247 -6.634 9.351 1.00 95.75 130 CYS A CA 1
ATOM 997 C C . CYS A 1 130 ? 0.648 -7.433 8.189 1.00 95.75 130 CYS A C 1
ATOM 999 O O . CYS A 1 130 ? -0.207 -8.285 8.412 1.00 95.75 130 CYS A O 1
ATOM 1001 N N . MET A 1 131 ? 1.086 -7.185 6.951 1.00 96.44 131 MET A N 1
ATOM 1002 C CA . MET A 1 131 ? 0.484 -7.791 5.763 1.00 96.44 131 MET A CA 1
ATOM 1003 C C . MET A 1 131 ? 1.500 -8.049 4.653 1.00 96.44 131 MET A C 1
ATOM 1005 O O . MET A 1 131 ? 2.621 -7.528 4.656 1.00 96.44 131 MET A O 1
ATOM 1009 N N . SER A 1 132 ? 1.144 -8.914 3.704 1.00 97.19 132 SER A N 1
ATOM 1010 C CA . SER A 1 132 ? 1.978 -9.181 2.534 1.00 97.19 132 SER A CA 1
ATOM 1011 C C . SER A 1 132 ? 1.175 -9.574 1.299 1.00 97.19 132 SER A C 1
ATOM 1013 O O . SER A 1 132 ? 0.206 -10.324 1.402 1.00 97.19 132 SER A O 1
ATOM 1015 N N . ILE A 1 133 ? 1.656 -9.154 0.132 1.00 96.62 133 ILE A N 1
ATOM 1016 C CA . ILE A 1 133 ? 1.227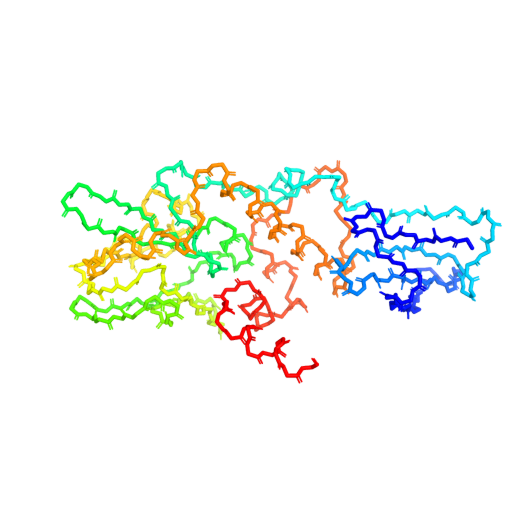 -9.652 -1.178 1.00 96.62 133 ILE A CA 1
ATOM 1017 C C . ILE A 1 133 ? 2.138 -10.807 -1.594 1.00 96.62 133 ILE A C 1
ATOM 1019 O O . ILE A 1 133 ? 3.360 -10.744 -1.415 1.00 96.62 133 ILE A O 1
ATOM 1023 N N . LEU A 1 134 ? 1.541 -11.850 -2.165 1.00 95.81 134 LEU A N 1
ATOM 1024 C CA . LEU A 1 134 ? 2.229 -12.948 -2.831 1.00 95.81 134 LEU A CA 1
ATOM 1025 C C . LEU A 1 134 ? 1.957 -12.872 -4.332 1.00 95.81 134 LEU A C 1
ATOM 1027 O O . LEU A 1 134 ? 0.806 -12.728 -4.751 1.00 95.81 134 LEU A O 1
ATOM 1031 N N . LYS A 1 135 ? 3.022 -12.978 -5.124 1.00 94.31 135 LYS A N 1
ATOM 1032 C CA . LYS A 1 135 ? 2.952 -13.022 -6.583 1.00 94.31 135 LYS A CA 1
ATOM 1033 C C . LYS A 1 135 ? 4.000 -13.988 -7.118 1.00 94.31 135 LYS A C 1
ATOM 1035 O O . LYS A 1 135 ? 5.199 -13.721 -7.006 1.00 94.31 135 LYS A O 1
ATOM 1040 N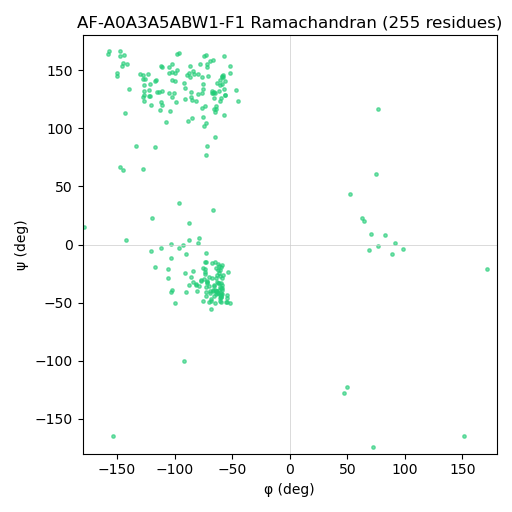 N . LYS A 1 136 ? 3.558 -15.095 -7.711 1.00 91.38 136 LYS A N 1
ATOM 1041 C CA . LYS A 1 136 ? 4.377 -16.254 -8.079 1.00 91.38 136 LYS A CA 1
ATOM 1042 C C . LYS A 1 136 ? 5.229 -16.670 -6.872 1.00 91.38 136 LYS A C 1
ATOM 1044 O O . LYS A 1 136 ? 4.698 -16.864 -5.782 1.00 91.38 136 LYS A O 1
ATOM 1049 N N . ASP A 1 137 ? 6.547 -16.702 -7.038 1.00 91.69 137 ASP A N 1
ATOM 1050 C CA . ASP A 1 137 ? 7.505 -17.050 -5.983 1.00 91.69 137 ASP A CA 1
ATOM 1051 C C . ASP A 1 137 ? 7.943 -15.852 -5.123 1.00 91.69 137 ASP A C 1
ATOM 1053 O O . ASP A 1 137 ? 8.806 -15.977 -4.252 1.00 91.69 137 ASP A O 1
ATOM 1057 N N . ASN A 1 138 ? 7.370 -14.668 -5.352 1.00 95.50 138 ASN A N 1
ATOM 1058 C CA . ASN A 1 138 ? 7.760 -13.448 -4.666 1.00 95.50 138 ASN A CA 1
ATOM 1059 C C . ASN A 1 138 ? 6.780 -13.047 -3.552 1.00 95.50 138 ASN A C 1
ATOM 1061 O O . ASN A 1 138 ? 5.567 -13.237 -3.641 1.00 95.50 138 ASN A O 1
ATOM 1065 N N . LYS A 1 139 ? 7.325 -12.412 -2.507 1.00 96.31 139 LYS A N 1
ATOM 1066 C CA . LYS A 1 139 ? 6.576 -11.857 -1.371 1.00 96.31 139 LYS A CA 1
ATOM 1067 C C . LYS A 1 139 ? 6.949 -10.393 -1.146 1.00 96.31 139 LYS A C 1
ATOM 1069 O O . LYS A 1 139 ? 8.130 -10.086 -0.979 1.00 96.31 139 LYS A O 1
ATOM 1074 N N . ALA A 1 140 ? 5.962 -9.505 -1.095 1.00 97.00 140 ALA A N 1
ATOM 1075 C CA . ALA A 1 140 ? 6.124 -8.105 -0.701 1.00 97.00 140 ALA A CA 1
ATOM 1076 C C . ALA A 1 140 ? 5.429 -7.884 0.640 1.00 97.00 140 ALA A C 1
ATOM 1078 O O . ALA A 1 140 ? 4.244 -8.173 0.765 1.00 97.00 140 ALA A O 1
ATOM 1079 N N . SER A 1 141 ? 6.170 -7.413 1.639 1.00 96.62 141 SER A N 1
ATOM 1080 C CA . SER A 1 141 ? 5.640 -7.114 2.971 1.00 96.62 141 SER A CA 1
ATOM 1081 C C . SER A 1 141 ? 5.373 -5.620 3.113 1.00 96.62 141 SER A C 1
ATOM 1083 O O . SER A 1 141 ? 6.135 -4.824 2.569 1.00 96.62 141 SER A O 1
ATOM 1085 N N . PHE A 1 142 ? 4.353 -5.267 3.893 1.00 97.25 142 PHE A N 1
ATOM 1086 C CA . PHE A 1 142 ? 3.948 -3.885 4.134 1.00 97.25 142 PHE A CA 1
ATOM 1087 C C . PHE A 1 142 ? 3.784 -3.611 5.626 1.00 97.25 142 PHE A C 1
ATOM 1089 O O . PHE A 1 142 ? 3.397 -4.495 6.400 1.00 97.25 142 PHE A O 1
ATOM 1096 N N . GLU A 1 143 ? 4.107 -2.379 6.001 1.00 96.06 143 GLU A N 1
ATOM 1097 C CA . GLU A 1 143 ? 4.042 -1.862 7.365 1.00 96.06 143 GLU A CA 1
ATOM 1098 C C . GLU A 1 143 ? 2.645 -1.313 7.680 1.00 96.06 143 GLU A C 1
ATOM 1100 O O . GLU A 1 143 ? 1.986 -0.733 6.813 1.00 96.06 143 GLU A O 1
ATOM 1105 N N . ALA A 1 144 ? 2.202 -1.489 8.922 1.00 96.81 144 ALA A N 1
ATOM 1106 C CA . ALA A 1 144 ? 0.909 -1.027 9.393 1.00 96.81 144 ALA A CA 1
ATOM 1107 C C . ALA A 1 144 ? 0.860 0.511 9.423 1.00 96.81 144 ALA A C 1
ATOM 1109 O O . ALA A 1 144 ? 1.748 1.132 10.018 1.00 96.81 144 ALA A O 1
ATOM 1110 N N . PRO A 1 145 ? -0.183 1.141 8.846 1.00 96.94 145 PRO A N 1
ATOM 1111 C CA . PRO A 1 145 ? -0.333 2.592 8.880 1.00 96.94 145 PRO A CA 1
ATOM 1112 C C . PRO A 1 145 ? -0.752 3.097 10.264 1.00 96.94 145 PRO A C 1
ATOM 1114 O O . PRO A 1 145 ? -0.547 4.268 10.564 1.00 96.94 145 PRO A O 1
ATOM 1117 N N . VAL A 1 146 ? -1.331 2.233 11.102 1.00 97.56 146 VAL A N 1
ATOM 1118 C CA . VAL A 1 146 ? -1.765 2.550 12.465 1.00 97.56 146 VAL A CA 1
ATOM 1119 C C . VAL A 1 146 ? -1.484 1.378 13.413 1.00 97.56 146 VAL A C 1
ATOM 1121 O O . VAL A 1 146 ? -1.416 0.232 12.971 1.00 97.56 146 VAL A O 1
ATOM 1124 N N . ASP A 1 147 ? -1.336 1.645 14.707 1.00 97.00 147 ASP A N 1
ATOM 1125 C CA . ASP A 1 147 ? -1.423 0.652 15.774 1.00 97.00 147 ASP A CA 1
ATOM 1126 C C . ASP A 1 147 ? -2.877 0.298 16.084 1.00 97.00 147 ASP A C 1
ATOM 1128 O O . ASP A 1 147 ? -3.791 1.092 15.857 1.00 97.00 147 ASP A O 1
ATOM 1132 N N . GLY A 1 148 ? -3.091 -0.899 16.624 1.00 97.12 148 GLY A N 1
ATOM 1133 C CA . GLY A 1 148 ? -4.404 -1.318 17.089 1.00 97.12 148 GLY A CA 1
ATOM 1134 C C . GLY A 1 148 ? -4.629 -2.817 17.024 1.00 97.12 148 GLY A C 1
ATOM 1135 O O . GLY A 1 148 ? -3.691 -3.606 16.897 1.00 97.12 148 GLY A O 1
ATOM 1136 N N . VAL A 1 149 ? -5.903 -3.193 17.126 1.00 98.25 149 VAL A N 1
ATOM 1137 C CA . VAL A 1 149 ? -6.368 -4.582 17.064 1.00 98.25 149 VAL A CA 1
ATOM 1138 C C . VAL A 1 149 ? -7.248 -4.773 15.837 1.00 98.25 149 VAL A C 1
ATOM 1140 O O . VAL A 1 149 ? -8.171 -3.991 15.615 1.00 98.25 149 VAL A O 1
ATOM 1143 N N . VAL A 1 150 ? -6.989 -5.818 15.052 1.00 98.44 150 VAL A N 1
ATOM 1144 C CA . VAL A 1 150 ? -7.808 -6.160 13.880 1.00 98.44 150 VAL A CA 1
ATOM 1145 C C . VAL A 1 150 ? -9.207 -6.563 14.321 1.00 98.44 150 VAL A C 1
ATOM 1147 O O . VAL A 1 150 ? -9.360 -7.483 15.126 1.00 98.44 150 VAL A O 1
ATOM 1150 N N . THR A 1 151 ? -10.225 -5.918 13.765 1.00 98.12 151 THR A N 1
ATOM 1151 C CA . THR A 1 151 ? -11.633 -6.213 14.064 1.00 98.12 151 THR A CA 1
ATOM 1152 C C . THR A 1 151 ? -12.329 -6.965 12.940 1.00 98.12 151 THR A C 1
ATOM 1154 O O . THR A 1 151 ? -13.212 -7.776 13.204 1.00 98.12 151 THR A O 1
ATOM 1157 N N . GLU A 1 152 ? -11.888 -6.774 11.697 1.00 98.06 152 GLU A N 1
ATOM 1158 C CA . GLU A 1 152 ? -12.492 -7.394 10.519 1.00 98.06 152 GLU A CA 1
ATOM 1159 C C . GLU A 1 152 ? -11.440 -7.610 9.430 1.00 98.06 152 GLU A C 1
ATOM 1161 O O . GLU A 1 152 ? -10.532 -6.799 9.283 1.00 98.06 152 GLU A O 1
ATOM 1166 N N . VAL A 1 153 ? -11.570 -8.671 8.633 1.00 98.25 153 VAL A N 1
ATOM 1167 C CA . VAL A 1 153 ? -10.765 -8.885 7.421 1.00 98.25 153 VAL A CA 1
ATOM 1168 C C . VAL A 1 153 ? -11.709 -9.009 6.237 1.00 98.25 153 VAL A C 1
ATOM 1170 O O . VAL A 1 153 ? -12.668 -9.774 6.317 1.00 98.25 153 VAL A O 1
ATOM 1173 N N . ASN A 1 154 ? -11.423 -8.307 5.140 1.00 98.00 154 ASN A N 1
ATOM 1174 C CA . ASN A 1 154 ? -12.286 -8.295 3.965 1.00 98.00 154 ASN A CA 1
ATOM 1175 C C . ASN A 1 154 ? -12.369 -9.701 3.330 1.00 98.00 154 ASN A C 1
ATOM 1177 O O . ASN A 1 154 ? -11.356 -10.228 2.854 1.00 98.00 154 ASN A O 1
ATOM 1181 N N . PRO A 1 155 ? -13.548 -10.345 3.297 1.00 96.62 155 PRO A N 1
ATOM 1182 C CA . PRO A 1 155 ? -13.688 -11.658 2.682 1.00 96.62 155 PRO A CA 1
ATOM 1183 C C . PRO A 1 155 ? -13.597 -11.604 1.150 1.00 96.62 155 PRO A C 1
ATOM 1185 O O . PRO A 1 155 ? -13.089 -12.552 0.549 1.00 96.62 155 PRO A O 1
ATOM 1188 N N . GLU A 1 156 ? -14.027 -10.507 0.515 1.00 97.25 156 GLU A N 1
ATOM 1189 C CA . GLU A 1 156 ? -14.007 -10.360 -0.947 1.00 97.25 156 GLU A CA 1
ATOM 1190 C C . GLU A 1 156 ? -12.574 -10.375 -1.474 1.00 97.25 156 GLU A C 1
ATOM 1192 O O . GLU A 1 156 ? -12.266 -11.079 -2.433 1.00 97.25 156 GLU A O 1
ATOM 1197 N N . VAL A 1 157 ? -11.665 -9.678 -0.789 1.00 96.19 157 VAL A N 1
ATOM 1198 C CA . VAL A 1 157 ? -10.259 -9.593 -1.196 1.00 96.19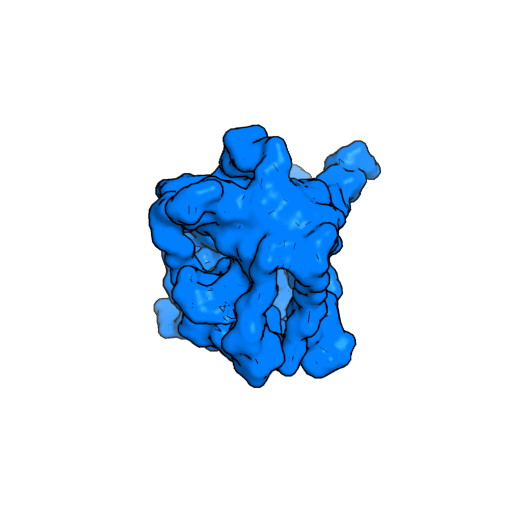 157 VAL A CA 1
ATOM 1199 C C . VAL A 1 157 ? -9.503 -10.911 -1.009 1.00 96.19 157 VAL A C 1
ATOM 1201 O O . VAL A 1 157 ? -8.556 -11.203 -1.737 1.00 96.19 157 VAL A O 1
ATOM 1204 N N . ARG A 1 158 ? -9.930 -11.748 -0.053 1.00 92.88 158 ARG A N 1
ATOM 1205 C CA . ARG A 1 158 ? -9.381 -13.103 0.119 1.00 92.88 158 ARG A CA 1
ATOM 1206 C C . ARG A 1 158 ? -9.795 -14.031 -1.019 1.00 92.88 158 ARG A C 1
ATOM 1208 O O . ARG A 1 158 ? -9.007 -14.887 -1.407 1.00 92.88 158 ARG A O 1
ATOM 1215 N N . GLN A 1 159 ? -11.016 -13.874 -1.523 1.00 94.88 159 GLN A N 1
ATOM 1216 C CA . GLN A 1 159 ? -11.532 -14.662 -2.646 1.00 94.88 159 GLN A CA 1
ATOM 1217 C C . GLN A 1 159 ? -11.006 -14.146 -3.987 1.00 94.88 159 GLN A C 1
ATOM 1219 O O . GLN A 1 159 ? -10.728 -14.938 -4.884 1.00 94.88 159 GLN A O 1
ATOM 1224 N N . ASN A 1 160 ? -10.841 -12.829 -4.108 1.00 96.12 160 ASN A N 1
ATOM 1225 C CA . ASN A 1 160 ? -10.339 -12.170 -5.301 1.00 96.12 160 ASN A CA 1
ATOM 1226 C C . ASN A 1 160 ? -9.257 -11.125 -4.960 1.00 96.12 160 ASN A C 1
ATOM 1228 O O . ASN A 1 160 ? -9.550 -9.927 -4.888 1.00 96.12 160 ASN A O 1
ATOM 1232 N N . PRO A 1 161 ? -7.984 -11.544 -4.814 1.00 95.81 161 PRO A N 1
ATOM 1233 C CA . PRO A 1 161 ? -6.864 -10.636 -4.552 1.00 95.81 161 PRO A CA 1
ATOM 1234 C C . PRO A 1 161 ? -6.649 -9.556 -5.619 1.00 95.81 161 PRO A C 1
ATOM 1236 O O . PRO A 1 161 ? -5.998 -8.549 -5.345 1.00 95.81 161 PRO A O 1
ATOM 1239 N N . ARG A 1 162 ? -7.207 -9.717 -6.829 1.00 93.81 162 ARG A N 1
ATOM 1240 C CA . ARG A 1 162 ? -7.128 -8.690 -7.880 1.00 93.81 162 ARG A CA 1
ATOM 1241 C C . ARG A 1 162 ? -7.847 -7.397 -7.514 1.00 93.81 162 ARG A C 1
ATOM 1243 O O . ARG A 1 162 ? -7.476 -6.361 -8.048 1.00 93.81 162 ARG A O 1
ATOM 1250 N N . LEU A 1 163 ? -8.784 -7.426 -6.563 1.00 95.56 163 LEU A N 1
ATOM 1251 C CA . LEU A 1 163 ? -9.465 -6.218 -6.089 1.00 95.56 163 LEU A CA 1
ATOM 1252 C C . LEU A 1 163 ? -8.503 -5.159 -5.539 1.00 95.56 163 LEU A C 1
ATOM 1254 O O . LEU A 1 163 ? -8.827 -3.981 -5.615 1.00 95.56 163 LEU A O 1
ATOM 1258 N N . LEU A 1 164 ? -7.317 -5.546 -5.043 1.00 93.81 164 LEU A N 1
ATOM 1259 C CA . LEU A 1 164 ? -6.292 -4.565 -4.668 1.00 93.81 164 LEU A CA 1
ATOM 1260 C C . LEU A 1 164 ? -5.886 -3.710 -5.868 1.00 93.81 164 LEU A C 1
ATOM 1262 O O . LEU A 1 164 ? -5.693 -2.515 -5.716 1.00 93.81 164 LEU A O 1
ATOM 1266 N N . HIS A 1 165 ? -5.726 -4.339 -7.032 1.00 91.75 165 HIS A N 1
ATOM 1267 C CA . HIS A 1 165 ? -5.291 -3.688 -8.262 1.00 91.75 165 HIS A CA 1
ATOM 1268 C C . HIS A 1 165 ? -6.442 -2.964 -8.966 1.00 91.75 165 HIS A C 1
ATOM 1270 O O . HIS A 1 165 ? -6.243 -1.875 -9.492 1.00 91.75 165 HIS A O 1
ATOM 1276 N N . ASP A 1 166 ? -7.629 -3.573 -8.980 1.00 92.19 166 ASP A N 1
ATOM 1277 C CA . ASP A 1 166 ? -8.765 -3.074 -9.757 1.00 92.19 166 ASP A CA 1
ATOM 1278 C C . ASP A 1 166 ? -9.520 -1.938 -9.038 1.00 92.19 166 ASP A C 1
ATOM 1280 O O . ASP A 1 166 ? -10.035 -1.035 -9.694 1.00 92.19 166 ASP A O 1
ATOM 1284 N N . ASP A 1 167 ? -9.601 -1.976 -7.701 1.00 94.50 167 ASP A N 1
ATOM 1285 C CA . ASP A 1 167 ? -10.330 -0.991 -6.889 1.00 94.50 167 ASP A CA 1
ATOM 1286 C C . ASP A 1 167 ? -9.655 -0.771 -5.512 1.00 94.50 167 ASP A C 1
ATOM 1288 O O . ASP A 1 167 ? -10.217 -1.134 -4.472 1.00 94.50 167 ASP A O 1
ATOM 1292 N N . PRO A 1 168 ? -8.435 -0.193 -5.471 1.00 94.81 168 PRO A N 1
ATOM 1293 C CA . PRO A 1 168 ? -7.611 -0.094 -4.258 1.00 94.81 168 PRO A CA 1
ATOM 1294 C C . PRO A 1 168 ? -8.261 0.689 -3.112 1.00 94.81 168 PRO A C 1
ATOM 1296 O O . PRO A 1 168 ? -7.942 0.440 -1.947 1.00 94.81 168 PRO A O 1
ATOM 1299 N N . TYR A 1 169 ? -9.153 1.634 -3.427 1.00 95.25 169 TYR A N 1
ATOM 1300 C CA . TYR A 1 169 ? -9.763 2.545 -2.452 1.00 95.25 169 TYR A CA 1
ATOM 1301 C C . TYR A 1 169 ? -11.224 2.206 -2.128 1.00 95.25 169 TYR A C 1
ATOM 1303 O O . TYR A 1 169 ? -11.700 2.584 -1.056 1.00 95.25 169 TYR A O 1
ATOM 1311 N N . GLY A 1 170 ? -11.924 1.469 -2.997 1.00 95.12 170 GLY A N 1
ATOM 1312 C CA . GLY A 1 170 ? -13.264 0.943 -2.747 1.00 95.12 170 GLY A CA 1
ATOM 1313 C C . GLY A 1 170 ? -13.219 -0.458 -2.138 1.00 95.12 170 GLY A C 1
ATOM 1314 O O . GLY A 1 170 ? -13.021 -0.628 -0.932 1.00 95.12 170 GLY A O 1
ATOM 1315 N N . LYS A 1 171 ? -13.426 -1.484 -2.969 1.00 96.44 171 LYS A N 1
ATOM 1316 C CA . LYS A 1 171 ? -13.521 -2.901 -2.567 1.00 96.44 171 LYS A CA 1
ATOM 1317 C C . LYS A 1 171 ? -12.188 -3.543 -2.179 1.00 96.44 171 LYS A C 1
ATOM 1319 O O . LYS A 1 171 ? -12.194 -4.605 -1.560 1.00 96.44 171 LYS A O 1
ATOM 1324 N N . GLY A 1 172 ? -11.061 -2.920 -2.512 1.00 96.88 172 GLY A N 1
ATOM 1325 C CA . GLY A 1 172 ? -9.703 -3.408 -2.255 1.00 96.88 172 GLY A CA 1
ATOM 1326 C C . GLY A 1 172 ? -9.183 -3.204 -0.828 1.00 96.88 172 GLY A C 1
ATOM 1327 O O . GLY A 1 172 ? -8.019 -3.507 -0.561 1.00 96.88 172 GLY A O 1
ATOM 1328 N N . TRP A 1 173 ? -10.009 -2.717 0.106 1.00 97.75 173 TRP A N 1
ATOM 1329 C CA . TRP A 1 173 ? -9.638 -2.650 1.524 1.00 97.75 173 TRP A CA 1
ATOM 1330 C C . TRP A 1 173 ? -9.309 -4.049 2.074 1.00 97.75 173 TRP A C 1
ATOM 1332 O O . TRP A 1 173 ? -9.903 -5.049 1.673 1.00 97.75 173 TRP A O 1
ATOM 1342 N N . LEU A 1 174 ? -8.343 -4.144 2.986 1.00 98.25 174 LEU A N 1
ATOM 1343 C CA . LEU A 1 174 ? -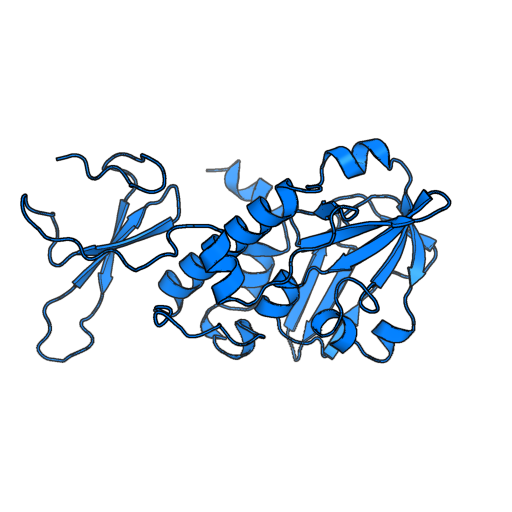7.788 -5.421 3.442 1.00 98.25 174 LEU A CA 1
ATOM 1344 C C . LEU A 1 174 ? -8.381 -5.871 4.774 1.00 98.25 174 LEU A C 1
ATOM 1346 O O . LEU A 1 174 ? -8.808 -7.018 4.916 1.00 98.25 174 LEU A O 1
ATOM 1350 N N . PHE A 1 175 ? -8.382 -4.981 5.760 1.00 98.38 175 PHE A N 1
ATOM 1351 C CA . PHE A 1 175 ? -8.897 -5.246 7.101 1.00 98.38 175 PHE A CA 1
ATOM 1352 C C . PHE A 1 175 ? -9.272 -3.939 7.808 1.00 98.38 175 PHE A C 1
ATOM 1354 O O . PHE A 1 175 ? -8.866 -2.854 7.385 1.00 98.38 175 PHE A O 1
ATOM 1361 N N . LYS A 1 176 ? -10.048 -4.052 8.886 1.00 98.38 176 LYS A N 1
ATOM 1362 C CA . LYS A 1 176 ? -10.357 -2.960 9.812 1.00 98.38 176 LYS A CA 1
ATOM 1363 C C . LYS A 1 176 ? -9.583 -3.121 11.106 1.00 98.38 176 LYS A C 1
ATOM 1365 O O . LYS A 1 176 ? -9.320 -4.239 11.557 1.00 98.38 176 LYS A O 1
ATOM 1370 N N . VAL A 1 177 ? -9.232 -1.990 11.699 1.00 98.31 177 VAL A N 1
ATOM 1371 C CA . VAL A 1 177 ? -8.479 -1.900 12.945 1.00 98.31 177 VAL A CA 1
ATOM 1372 C C . VAL A 1 177 ? -9.239 -1.015 13.916 1.00 98.31 177 VAL A C 1
ATOM 1374 O O . VAL A 1 177 ? -9.700 0.065 13.551 1.00 98.31 177 VAL A O 1
ATOM 1377 N N . ARG A 1 178 ? -9.308 -1.436 15.177 1.00 98.25 178 ARG A N 1
ATOM 1378 C CA . ARG A 1 178 ? -9.622 -0.549 16.292 1.00 98.25 178 ARG A CA 1
ATOM 1379 C C . ARG A 1 178 ? -8.319 0.069 16.803 1.00 98.25 178 ARG A C 1
ATOM 1381 O O . ARG A 1 178 ? -7.534 -0.653 17.427 1.00 98.25 178 ARG A O 1
ATOM 1388 N N . PRO A 1 179 ? -8.059 1.356 16.523 1.00 96.88 179 PRO A N 1
ATOM 1389 C CA . PRO A 1 179 ? -6.797 1.987 16.878 1.00 96.88 179 PRO A CA 1
ATOM 1390 C C . PRO A 1 179 ? -6.688 2.187 18.391 1.00 96.88 179 PRO A C 1
ATOM 1392 O O . PRO A 1 179 ? -7.688 2.493 19.045 1.00 96.88 179 PRO A O 1
ATOM 1395 N N . THR A 1 180 ? -5.482 2.061 18.956 1.00 94.12 180 THR A N 1
ATOM 1396 C CA . THR A 1 180 ? -5.270 2.392 20.380 1.00 94.12 180 THR A CA 1
ATOM 1397 C C . THR A 1 180 ? -4.864 3.847 20.589 1.00 94.12 180 THR A C 1
ATOM 1399 O O . THR A 1 180 ? -5.150 4.410 21.645 1.00 94.12 180 THR A O 1
ATOM 1402 N N . ASN A 1 181 ? -4.271 4.490 19.576 1.00 93.44 181 ASN A N 1
ATOM 1403 C CA . ASN A 1 181 ? -3.874 5.898 19.641 1.00 93.44 181 ASN A CA 1
ATOM 1404 C C . ASN A 1 181 ? -4.043 6.635 18.298 1.00 93.44 181 ASN A C 1
ATOM 1406 O O . ASN A 1 181 ? -3.081 7.098 17.679 1.00 93.44 181 ASN A O 1
ATOM 1410 N N . LEU A 1 182 ? -5.290 6.748 17.832 1.00 94.44 182 LEU A N 1
ATOM 1411 C CA . LEU A 1 182 ? -5.599 7.243 16.487 1.00 94.44 182 LEU A CA 1
ATOM 1412 C C . LEU A 1 182 ? -4.979 8.617 16.179 1.00 94.44 182 LEU A C 1
ATOM 1414 O O . LEU A 1 182 ? -4.316 8.767 15.159 1.00 94.44 182 LEU A O 1
ATOM 1418 N N . GLN A 1 183 ? -5.132 9.607 17.062 1.00 94.19 183 GLN A N 1
ATOM 1419 C CA . GLN A 1 183 ? -4.641 10.968 16.797 1.00 94.19 183 GLN A CA 1
ATOM 1420 C C . GLN A 1 183 ? -3.124 11.017 16.574 1.00 94.19 183 GLN A C 1
ATOM 1422 O O . GLN A 1 183 ? -2.664 11.646 15.620 1.00 94.19 183 GLN A O 1
ATOM 1427 N N . GLN A 1 184 ? -2.344 10.327 17.413 1.00 93.94 184 GLN A N 1
ATOM 1428 C CA . GLN A 1 184 ? -0.891 10.277 17.251 1.00 93.94 184 GLN A CA 1
ATOM 1429 C C . GLN A 1 184 ? -0.490 9.557 15.960 1.00 93.94 184 GLN A C 1
ATOM 1431 O O . GLN A 1 184 ? 0.477 9.946 15.308 1.00 93.94 184 GLN A O 1
ATOM 1436 N N . ASN A 1 185 ? -1.244 8.529 15.579 1.00 94.00 185 ASN A N 1
ATOM 1437 C CA . ASN A 1 185 ? -0.965 7.739 14.390 1.00 94.00 185 ASN A CA 1
ATOM 1438 C C . ASN A 1 185 ? -1.185 8.560 13.124 1.00 94.00 185 ASN A C 1
ATOM 1440 O O . ASN A 1 185 ? -0.288 8.625 12.286 1.00 94.00 185 ASN A O 1
ATOM 1444 N N . LEU A 1 186 ? -2.331 9.241 13.025 1.00 93.94 186 LEU A N 1
ATOM 1445 C CA . LEU A 1 186 ? -2.672 10.086 11.880 1.00 93.94 186 LEU A CA 1
ATOM 1446 C C . LEU A 1 186 ? -1.689 11.253 11.709 1.00 93.94 186 LEU A C 1
ATOM 1448 O O . LEU A 1 186 ? -1.368 11.614 10.581 1.00 93.94 186 LEU A O 1
ATOM 1452 N N . ALA A 1 187 ? -1.141 11.796 12.803 1.00 92.56 187 ALA A N 1
ATOM 1453 C CA . ALA A 1 187 ? -0.125 12.851 12.748 1.00 92.56 187 ALA A CA 1
ATOM 1454 C C . ALA A 1 187 ? 1.185 12.416 12.054 1.00 92.56 187 ALA A C 1
ATOM 1456 O O . ALA A 1 187 ? 1.935 13.268 11.569 1.00 92.56 187 ALA A O 1
ATOM 1457 N N . ASN A 1 188 ? 1.462 11.108 11.987 1.00 91.56 188 ASN A N 1
ATOM 1458 C CA . ASN A 1 188 ? 2.640 10.549 11.319 1.00 91.56 188 ASN A CA 1
ATOM 1459 C C . ASN A 1 188 ? 2.407 10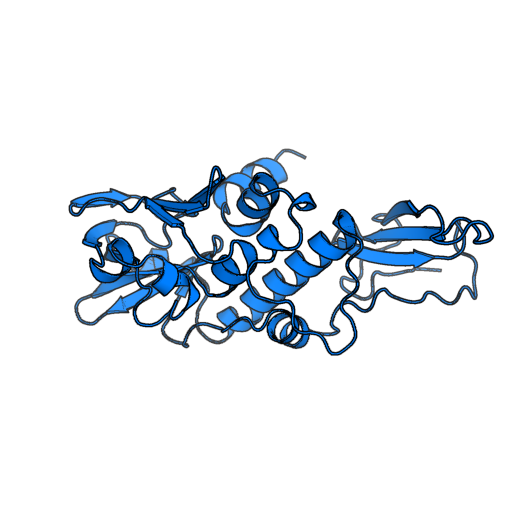.218 9.832 1.00 91.56 188 ASN A C 1
ATOM 1461 O O . ASN A 1 188 ? 3.369 9.889 9.126 1.00 91.56 188 ASN A O 1
ATOM 1465 N N . LEU A 1 189 ? 1.161 10.303 9.358 1.00 93.06 189 LEU A N 1
ATOM 1466 C CA . LEU A 1 189 ? 0.750 9.978 7.992 1.00 93.06 189 LEU A CA 1
ATOM 1467 C C . LEU A 1 189 ? 0.645 11.239 7.120 1.00 93.06 189 LEU A C 1
ATOM 1469 O O . LEU A 1 189 ? 0.619 12.370 7.610 1.00 93.06 189 LEU A O 1
ATOM 1473 N N . PHE A 1 190 ? 0.609 11.052 5.802 1.00 90.44 190 PHE A N 1
ATOM 1474 C CA . PHE A 1 190 ? 0.248 12.119 4.866 1.00 90.44 190 PHE A CA 1
ATOM 1475 C C . PHE A 1 190 ? -1.275 12.200 4.734 1.00 90.44 190 PHE A C 1
ATOM 1477 O O . PHE A 1 190 ? -1.946 11.185 4.890 1.00 90.44 190 PHE A O 1
ATOM 1484 N N . SER A 1 191 ? -1.816 13.390 4.473 1.00 88.81 191 SER A N 1
ATOM 1485 C CA . SER A 1 191 ? -3.257 13.620 4.325 1.00 88.81 191 SER A CA 1
ATOM 1486 C C . SER A 1 191 ? -3.555 14.685 3.267 1.00 88.81 191 SER A C 1
ATOM 1488 O O . SER A 1 191 ? -2.711 15.558 3.016 1.00 88.81 191 SER A O 1
ATOM 1490 N N . ALA A 1 192 ? -4.764 14.633 2.693 1.00 80.00 192 ALA A N 1
ATOM 1491 C CA . ALA A 1 192 ? -5.309 15.620 1.755 1.00 80.00 192 ALA A CA 1
ATOM 1492 C C . ALA A 1 192 ? -4.311 16.003 0.638 1.00 80.00 192 ALA A C 1
ATOM 1494 O O . ALA A 1 192 ? -3.714 15.129 0.009 1.00 80.00 192 ALA A O 1
ATOM 1495 N N . GLU A 1 193 ? -4.065 17.301 0.432 1.00 69.19 193 GLU A N 1
ATOM 1496 C CA . GLU A 1 193 ? -3.161 17.855 -0.592 1.00 69.19 193 GLU A CA 1
ATOM 1497 C C . GLU A 1 193 ? -1.735 17.269 -0.555 1.00 69.19 193 GLU A C 1
ATOM 1499 O O . GLU A 1 193 ? -1.016 17.262 -1.556 1.00 69.19 193 GLU A O 1
ATOM 1504 N N . LYS A 1 194 ? -1.290 16.741 0.596 1.00 79.50 194 LYS A N 1
ATOM 1505 C CA . LYS A 1 194 ? 0.043 16.129 0.709 1.00 79.50 194 LYS A CA 1
ATOM 1506 C C . LYS A 1 194 ? 0.115 14.750 0.057 1.00 79.50 194 LYS A C 1
ATOM 1508 O O . LYS A 1 194 ? 1.229 14.314 -0.237 1.00 79.50 194 LYS A O 1
ATOM 1513 N N . ASN A 1 195 ? -1.017 14.077 -0.162 1.00 81.88 195 ASN A N 1
ATOM 1514 C CA . ASN A 1 195 ? -1.061 12.744 -0.761 1.00 81.88 195 ASN A CA 1
ATOM 1515 C C . ASN A 1 195 ? -0.559 12.780 -2.210 1.00 81.88 195 ASN A C 1
ATOM 1517 O O . ASN A 1 195 ? 0.363 12.038 -2.543 1.00 81.88 195 ASN A O 1
ATOM 1521 N N . GLU A 1 196 ? -1.076 13.691 -3.039 1.00 82.19 196 GLU A N 1
ATOM 1522 C CA . GLU A 1 196 ? -0.651 13.847 -4.440 1.00 82.19 196 GLU A CA 1
ATOM 1523 C C . GLU A 1 196 ? 0.837 14.207 -4.536 1.00 82.19 196 GLU A C 1
ATOM 1525 O O . GLU A 1 196 ? 1.609 13.549 -5.236 1.00 82.19 196 GLU A O 1
ATOM 1530 N N . ALA A 1 197 ? 1.275 15.199 -3.756 1.00 81.69 197 ALA A N 1
ATOM 1531 C CA . ALA A 1 197 ? 2.670 15.627 -3.745 1.00 81.69 197 ALA A CA 1
ATOM 1532 C C . ALA A 1 197 ? 3.631 14.525 -3.265 1.00 81.69 197 ALA A C 1
ATOM 1534 O O . ALA A 1 197 ? 4.788 14.483 -3.692 1.00 81.69 197 ALA A O 1
ATOM 1535 N N . TRP A 1 198 ? 3.196 13.654 -2.349 1.00 86.38 198 TRP A N 1
ATOM 1536 C CA . TRP A 1 198 ? 3.998 12.516 -1.907 1.00 86.38 198 TRP A CA 1
ATOM 1537 C C . TRP A 1 198 ? 4.028 11.402 -2.958 1.00 86.38 198 TRP A C 1
ATOM 1539 O O . TRP A 1 198 ? 5.119 10.982 -3.341 1.00 86.38 198 TRP A O 1
ATOM 1549 N N . ILE A 1 199 ? 2.874 10.994 -3.494 1.00 87.75 199 ILE A N 1
ATOM 1550 C CA . ILE A 1 199 ? 2.781 9.968 -4.543 1.00 87.75 199 ILE A CA 1
ATOM 1551 C C . ILE A 1 199 ? 3.577 10.370 -5.785 1.00 87.75 199 ILE A C 1
ATOM 1553 O O . ILE A 1 199 ? 4.340 9.564 -6.313 1.00 87.75 199 ILE A O 1
ATOM 1557 N N . GLY A 1 200 ? 3.498 11.628 -6.218 1.00 83.19 200 GLY A N 1
ATOM 1558 C CA . GLY A 1 200 ? 4.271 12.082 -7.370 1.00 83.19 200 GLY A CA 1
ATOM 1559 C C . GLY A 1 200 ? 5.785 12.112 -7.124 1.00 83.19 200 GLY A C 1
ATOM 1560 O O . GLY A 1 200 ? 6.563 11.846 -8.039 1.00 83.19 200 GLY A O 1
ATOM 1561 N N . LYS A 1 201 ? 6.241 12.325 -5.880 1.00 83.44 201 LYS A N 1
ATOM 1562 C CA . LYS A 1 201 ? 7.661 12.126 -5.525 1.00 83.44 201 LYS A CA 1
ATOM 1563 C C . LYS A 1 201 ? 8.066 10.658 -5.621 1.00 83.44 201 LYS A C 1
ATOM 1565 O O . LYS A 1 201 ? 9.163 10.373 -6.103 1.00 83.44 201 LYS A O 1
ATOM 1570 N N . GLU A 1 202 ? 7.204 9.741 -5.190 1.00 88.81 202 GLU A N 1
ATOM 1571 C CA . GLU A 1 202 ? 7.443 8.299 -5.303 1.00 88.81 202 GLU A CA 1
ATOM 1572 C C . GLU A 1 202 ? 7.449 7.831 -6.766 1.00 88.81 202 GLU A C 1
ATOM 1574 O O . GLU A 1 202 ? 8.344 7.080 -7.159 1.00 88.81 202 GLU A O 1
ATOM 1579 N N . ALA A 1 203 ? 6.564 8.371 -7.607 1.00 86.88 203 ALA A N 1
ATOM 1580 C CA . ALA A 1 203 ? 6.573 8.166 -9.054 1.00 86.88 203 ALA A CA 1
ATOM 1581 C C . ALA A 1 203 ? 7.884 8.640 -9.699 1.00 86.88 203 ALA A C 1
ATOM 1583 O O . ALA A 1 203 ? 8.552 7.864 -10.385 1.00 86.88 203 ALA A O 1
ATOM 1584 N N . CYS A 1 204 ? 8.339 9.861 -9.405 1.00 81.88 204 CYS A N 1
ATOM 1585 C CA . CYS A 1 204 ? 9.646 10.333 -9.873 1.00 81.88 204 CYS A CA 1
ATOM 1586 C C . CYS A 1 204 ? 10.797 9.441 -9.377 1.00 81.88 204 CYS A C 1
ATOM 1588 O O . CYS A 1 204 ? 11.744 9.159 -10.118 1.00 81.88 204 CYS A O 1
ATOM 1590 N N . ARG A 1 205 ? 10.731 8.971 -8.124 1.00 86.56 205 ARG A N 1
ATOM 1591 C CA . ARG A 1 205 ? 11.739 8.070 -7.547 1.00 86.56 205 ARG A CA 1
ATOM 1592 C C . ARG A 1 205 ? 11.786 6.732 -8.288 1.00 86.56 205 ARG A C 1
ATOM 1594 O O . ARG A 1 205 ? 12.881 6.229 -8.548 1.00 86.56 205 ARG A O 1
ATOM 1601 N N . LEU A 1 206 ? 10.632 6.192 -8.676 1.00 87.12 206 LEU A N 1
ATOM 1602 C CA . LEU A 1 206 ? 10.527 4.988 -9.496 1.00 87.12 206 LEU A CA 1
ATOM 1603 C C . LEU A 1 206 ? 11.082 5.199 -10.909 1.00 87.12 206 LEU A C 1
ATOM 1605 O O . LEU A 1 206 ? 11.869 4.370 -11.361 1.00 8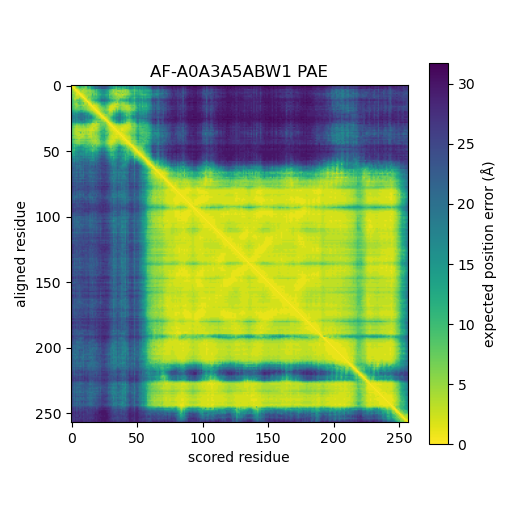7.12 206 LEU A O 1
ATOM 1609 N N . LEU A 1 207 ? 10.776 6.317 -11.574 1.00 81.88 207 LEU A N 1
ATOM 1610 C CA . LEU A 1 207 ? 11.341 6.621 -12.900 1.00 81.88 207 LEU A CA 1
ATOM 1611 C C . LEU A 1 207 ? 12.860 6.696 -12.873 1.00 81.88 207 LEU A C 1
ATOM 1613 O O . LEU A 1 207 ? 13.520 6.076 -13.703 1.00 81.88 207 LEU A O 1
ATOM 1617 N N . ASN A 1 208 ? 13.429 7.378 -11.880 1.00 80.06 208 ASN A N 1
ATOM 1618 C CA . ASN A 1 208 ? 14.881 7.446 -11.722 1.00 80.06 208 ASN A CA 1
ATOM 1619 C C . ASN A 1 208 ? 15.491 6.051 -11.500 1.00 80.06 208 ASN A C 1
ATOM 1621 O O . ASN A 1 208 ? 16.553 5.730 -12.040 1.00 80.06 208 ASN A O 1
ATOM 1625 N N . LEU A 1 209 ? 14.819 5.189 -10.732 1.00 83.69 209 LEU A N 1
ATOM 1626 C CA . LEU A 1 209 ? 15.238 3.799 -10.553 1.00 83.69 209 LEU A CA 1
ATOM 1627 C C . LEU A 1 209 ? 15.194 3.011 -11.877 1.00 83.69 209 LEU A C 1
ATOM 1629 O O . LEU A 1 209 ? 16.118 2.243 -12.165 1.00 83.69 209 LEU A O 1
ATOM 1633 N N . MET A 1 210 ? 14.148 3.208 -12.678 1.00 82.06 210 MET A N 1
ATOM 1634 C CA . MET A 1 210 ? 13.962 2.552 -13.974 1.00 82.06 210 MET A CA 1
ATOM 1635 C C . MET A 1 210 ? 14.983 3.019 -15.017 1.00 82.06 210 MET A C 1
ATOM 1637 O O . MET A 1 210 ? 15.629 2.180 -15.642 1.00 82.06 210 MET A O 1
ATOM 1641 N N . ASP A 1 211 ? 15.210 4.325 -15.148 1.00 77.19 211 ASP A N 1
ATOM 1642 C CA . ASP A 1 211 ? 16.227 4.894 -16.042 1.00 77.19 211 ASP A CA 1
ATOM 1643 C C . ASP A 1 211 ? 17.636 4.393 -15.677 1.00 77.19 211 ASP A C 1
ATOM 1645 O O . ASP A 1 211 ? 18.434 4.006 -16.533 1.00 77.19 211 ASP A O 1
ATOM 1649 N N . THR A 1 212 ? 17.966 4.356 -14.384 1.00 75.00 212 THR A N 1
ATOM 1650 C CA . THR A 1 212 ? 19.300 3.920 -13.937 1.00 75.00 212 THR A CA 1
ATOM 1651 C C . THR A 1 212 ? 19.543 2.424 -14.095 1.00 75.00 212 THR A C 1
ATOM 1653 O O . THR A 1 212 ? 20.682 2.030 -14.329 1.00 75.00 212 THR A O 1
ATOM 1656 N N . THR A 1 213 ? 18.511 1.592 -13.958 1.00 74.75 213 THR A N 1
ATOM 1657 C CA . THR A 1 213 ? 18.678 0.129 -13.902 1.00 74.75 213 THR A CA 1
ATOM 1658 C C . THR A 1 213 ? 18.330 -0.558 -15.216 1.00 74.75 213 THR A C 1
ATOM 1660 O O . THR A 1 213 ? 18.989 -1.517 -15.603 1.00 74.75 213 THR A O 1
ATOM 1663 N N . ALA A 1 214 ? 17.285 -0.089 -15.892 1.00 67.88 214 ALA A N 1
ATOM 1664 C CA . ALA A 1 214 ? 16.742 -0.709 -17.093 1.00 67.88 214 ALA A CA 1
ATOM 1665 C C . ALA A 1 214 ? 16.958 0.145 -18.355 1.00 67.88 214 ALA A C 1
ATOM 1667 O O . ALA A 1 214 ? 16.595 -0.304 -19.438 1.00 67.88 214 ALA A O 1
ATOM 1668 N N . GLY A 1 215 ? 17.539 1.349 -18.233 1.00 64.81 215 GLY A N 1
ATOM 1669 C CA . GLY A 1 215 ? 17.742 2.264 -19.363 1.00 64.81 215 GLY A CA 1
ATOM 1670 C C . GLY A 1 215 ? 16.431 2.728 -19.998 1.00 64.81 215 GLY A C 1
ATOM 1671 O O . GLY A 1 215 ? 16.410 3.082 -21.173 1.00 64.81 215 GLY A O 1
ATOM 1672 N N . VAL A 1 216 ? 15.331 2.669 -19.241 1.00 63.34 216 VAL A N 1
ATOM 1673 C CA . VAL A 1 216 ? 13.999 3.018 -19.732 1.00 63.34 216 VAL A CA 1
ATOM 1674 C C . VAL A 1 216 ? 13.905 4.530 -19.814 1.00 63.34 216 VAL A C 1
ATOM 1676 O O . VAL A 1 216 ? 13.847 5.213 -18.793 1.00 63.34 216 VAL A O 1
ATOM 1679 N N . THR A 1 217 ? 13.864 5.042 -21.035 1.00 59.59 217 THR A N 1
ATOM 1680 C CA . THR A 1 217 ? 13.380 6.387 -21.311 1.00 59.59 217 THR A CA 1
ATOM 1681 C C . THR A 1 217 ? 11.890 6.283 -21.601 1.00 59.59 217 THR A C 1
ATOM 1683 O O . THR A 1 217 ? 11.468 5.496 -22.449 1.00 59.59 217 THR A O 1
ATOM 1686 N N . LEU A 1 218 ? 11.070 7.036 -20.867 1.00 56.97 218 LEU A N 1
ATOM 1687 C CA . LEU A 1 218 ? 9.662 7.171 -21.221 1.00 56.97 218 LEU A CA 1
ATOM 1688 C C . LEU A 1 218 ? 9.586 7.802 -22.622 1.00 56.97 218 LEU A C 1
ATOM 1690 O O . LEU A 1 218 ? 10.141 8.888 -22.820 1.00 56.97 218 LEU A O 1
ATOM 1694 N N . PRO A 1 219 ? 8.922 7.174 -23.609 1.00 49.22 219 PRO A N 1
ATOM 1695 C CA . PRO A 1 219 ? 8.481 7.897 -24.791 1.00 49.22 219 PRO A CA 1
ATOM 1696 C C . PRO A 1 219 ? 7.548 9.019 -24.328 1.00 49.22 219 PRO A C 1
ATOM 1698 O O . PRO A 1 219 ? 6.768 8.816 -23.398 1.00 49.22 219 PRO A O 1
ATOM 1701 N N . SER A 1 220 ? 7.585 10.174 -24.988 1.00 44.09 220 SER A N 1
ATOM 1702 C CA . SER A 1 220 ? 6.825 11.391 -24.655 1.00 44.09 220 SER A CA 1
ATOM 1703 C C . SER A 1 220 ? 5.293 11.274 -24.815 1.00 44.09 220 SER A C 1
ATOM 1705 O O . SER A 1 220 ? 4.628 12.247 -25.147 1.00 44.09 220 SER A O 1
ATOM 1707 N N . GLY A 1 221 ? 4.725 10.084 -24.630 1.00 45.41 221 GLY A N 1
ATOM 1708 C CA . GLY A 1 221 ? 3.294 9.811 -24.743 1.00 45.41 221 GLY A CA 1
ATOM 1709 C C . GLY A 1 221 ? 2.884 8.364 -24.450 1.00 45.41 221 GLY A C 1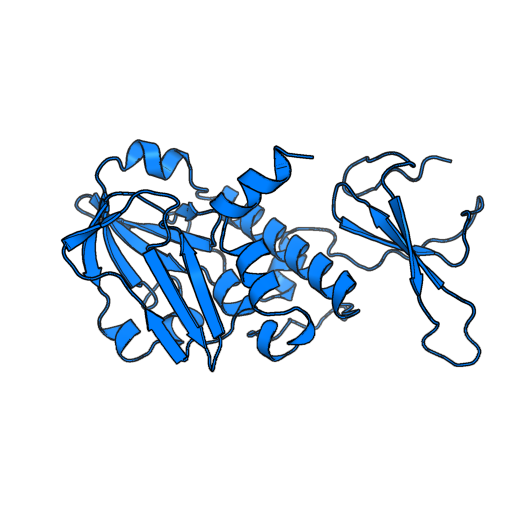
ATOM 1710 O O . GLY A 1 221 ? 1.784 7.975 -24.826 1.00 45.41 221 GLY A O 1
ATOM 1711 N N . GLY A 1 222 ? 3.746 7.542 -23.836 1.00 49.00 222 GLY A N 1
ATOM 1712 C CA . GLY A 1 222 ? 3.397 6.172 -23.451 1.00 49.00 222 GLY A CA 1
ATOM 1713 C C . GLY A 1 222 ? 3.151 6.064 -21.951 1.00 49.00 222 GLY A C 1
ATOM 1714 O O . GLY A 1 222 ? 4.092 6.228 -21.179 1.00 49.00 222 GLY A O 1
ATOM 1715 N N . ALA A 1 223 ? 1.919 5.754 -21.539 1.00 56.09 223 ALA A N 1
ATOM 1716 C CA . ALA A 1 223 ? 1.651 5.347 -20.163 1.00 56.09 223 ALA A CA 1
ATOM 1717 C C . ALA A 1 223 ? 2.368 4.017 -19.885 1.00 56.09 223 ALA A C 1
ATOM 1719 O O . ALA A 1 223 ? 2.252 3.061 -20.659 1.00 56.09 223 ALA A O 1
ATOM 1720 N N . LEU A 1 224 ? 3.114 3.944 -18.786 1.00 58.47 224 LEU A N 1
ATOM 1721 C CA . LEU A 1 224 ? 3.633 2.686 -18.282 1.00 58.47 224 LEU A CA 1
ATOM 1722 C C . LEU A 1 224 ? 2.446 1.813 -17.886 1.00 58.47 224 LEU A C 1
ATOM 1724 O O . LEU A 1 224 ? 1.629 2.166 -17.036 1.00 5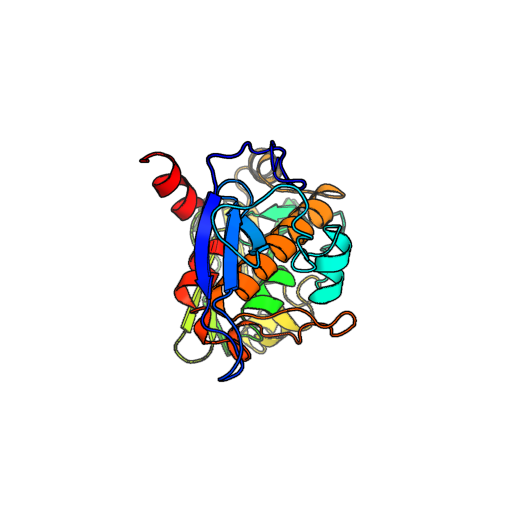8.47 224 LEU A O 1
ATOM 1728 N N . VAL A 1 225 ? 2.353 0.668 -18.554 1.00 60.56 225 VAL A N 1
ATOM 1729 C CA . VAL A 1 225 ? 1.376 -0.374 -18.255 1.00 60.56 225 VAL A CA 1
ATOM 1730 C C . VAL A 1 225 ? 1.535 -0.768 -16.782 1.00 60.56 225 VAL A C 1
ATOM 1732 O O . VAL A 1 225 ? 2.657 -0.856 -16.276 1.00 60.56 225 VAL A O 1
ATOM 1735 N N . GLY A 1 226 ? 0.419 -1.005 -16.085 1.00 69.88 226 GLY A N 1
ATOM 1736 C CA . GLY A 1 226 ? 0.457 -1.584 -14.740 1.00 69.88 226 GLY A CA 1
ATOM 1737 C C . GLY A 1 226 ? 1.295 -2.872 -14.710 1.00 69.88 226 GLY A C 1
ATOM 1738 O O . GLY A 1 226 ? 1.419 -3.549 -15.727 1.00 69.88 226 GLY A O 1
ATOM 1739 N N . ASP A 1 227 ? 1.860 -3.216 -13.548 1.00 86.31 227 ASP A N 1
ATOM 1740 C CA . ASP A 1 227 ? 2.839 -4.304 -13.365 1.00 86.31 227 ASP A CA 1
ATOM 1741 C C . ASP A 1 227 ? 4.260 -3.980 -13.868 1.00 86.31 227 ASP A C 1
ATOM 1743 O O . ASP A 1 227 ? 4.817 -4.663 -14.733 1.00 86.31 227 ASP A O 1
ATOM 1747 N N . VAL A 1 228 ? 4.883 -2.946 -13.294 1.00 89.06 228 VAL A N 1
ATOM 1748 C CA . VAL A 1 228 ? 6.268 -2.539 -13.597 1.00 89.06 228 VAL A CA 1
ATOM 1749 C C . VAL A 1 228 ? 7.245 -3.700 -13.410 1.00 89.06 228 VAL A C 1
ATOM 1751 O O . VAL A 1 228 ? 8.110 -3.909 -14.259 1.00 89.06 228 VAL A O 1
ATOM 1754 N N . TYR A 1 229 ? 7.119 -4.486 -12.337 1.00 90.88 229 TYR A N 1
ATOM 1755 C CA . TYR A 1 229 ? 7.988 -5.646 -12.128 1.00 90.88 229 TYR A CA 1
ATOM 1756 C C . TYR A 1 229 ? 7.807 -6.720 -13.210 1.00 90.88 229 TYR A C 1
ATOM 1758 O O . TYR A 1 229 ? 8.798 -7.295 -13.661 1.00 90.88 229 TYR A O 1
ATOM 1766 N N . GLY A 1 230 ? 6.571 -6.983 -13.643 1.00 88.25 230 GLY A N 1
ATOM 1767 C CA . GLY A 1 230 ? 6.285 -7.938 -14.714 1.00 88.25 230 GLY A CA 1
ATOM 1768 C C . GLY A 1 230 ? 6.954 -7.571 -16.040 1.00 88.25 230 GLY A C 1
ATOM 1769 O O . GLY A 1 230 ? 7.456 -8.459 -16.728 1.00 88.25 230 GLY A O 1
ATOM 1770 N N . HIS A 1 231 ? 7.021 -6.278 -16.363 1.00 86.94 231 HIS A N 1
ATOM 1771 C CA . HIS A 1 231 ? 7.659 -5.776 -17.586 1.00 86.94 231 HIS A CA 1
ATOM 1772 C C . HIS A 1 231 ? 9.178 -5.601 -17.448 1.00 86.94 231 HIS A C 1
ATOM 1774 O O . HIS A 1 231 ? 9.914 -5.790 -18.416 1.00 86.94 231 HIS A O 1
ATOM 1780 N N . TYR A 1 232 ? 9.656 -5.264 -16.248 1.00 88.81 232 TYR A N 1
ATOM 1781 C CA . TYR A 1 232 ? 11.062 -4.965 -15.970 1.00 88.81 232 TYR A CA 1
ATOM 1782 C C . TYR A 1 232 ? 11.598 -5.798 -14.791 1.00 88.81 232 TYR A C 1
ATOM 1784 O O . TYR A 1 232 ? 11.976 -5.248 -13.746 1.00 88.81 232 TYR A O 1
ATOM 1792 N N . PRO A 1 233 ? 11.684 -7.135 -14.926 1.00 88.50 233 PRO A N 1
ATOM 1793 C CA . PRO A 1 233 ? 12.115 -8.019 -13.841 1.00 88.50 233 PRO A CA 1
ATOM 1794 C C . PRO A 1 233 ? 13.546 -7.733 -13.353 1.00 88.50 233 PRO A C 1
ATOM 1796 O O . PRO A 1 233 ? 13.864 -7.990 -12.188 1.00 88.50 233 PRO A O 1
ATOM 1799 N N . GLN A 1 234 ? 14.394 -7.139 -14.202 1.00 85.31 234 GLN A N 1
ATOM 1800 C CA . GLN A 1 234 ? 15.755 -6.699 -13.878 1.00 85.31 234 GLN A CA 1
ATOM 1801 C C . GLN A 1 234 ? 15.821 -5.626 -12.781 1.00 85.31 234 GLN A C 1
ATOM 1803 O O . GLN A 1 234 ? 16.870 -5.455 -12.162 1.00 85.31 234 GLN A O 1
ATOM 1808 N N . LEU A 1 235 ? 14.715 -4.927 -12.490 1.00 88.75 235 LEU A N 1
ATOM 1809 C CA . LEU A 1 235 ? 14.639 -4.017 -11.340 1.00 88.75 235 LEU A CA 1
ATOM 1810 C C . LEU A 1 235 ? 14.802 -4.763 -10.011 1.00 88.75 235 LEU A C 1
ATOM 1812 O O . LEU A 1 235 ? 15.279 -4.184 -9.034 1.00 88.75 235 LEU A O 1
ATOM 1816 N N . GLY A 1 236 ? 14.454 -6.052 -9.996 1.00 91.06 236 GLY A N 1
ATOM 1817 C CA . GLY A 1 236 ? 14.583 -6.942 -8.854 1.00 91.06 236 GLY A CA 1
ATOM 1818 C C . GLY A 1 236 ? 13.493 -6.713 -7.810 1.00 91.06 236 GLY A C 1
ATOM 1819 O O . GLY A 1 236 ? 13.450 -5.680 -7.142 1.00 91.06 236 GLY A O 1
ATOM 1820 N N . TRP A 1 237 ? 12.661 -7.732 -7.582 1.00 93.88 237 TRP A N 1
ATOM 1821 C CA . TRP A 1 237 ? 11.550 -7.676 -6.624 1.00 93.88 237 TRP A CA 1
ATOM 1822 C C . TRP A 1 237 ? 11.987 -7.197 -5.236 1.00 93.88 237 TRP A C 1
ATOM 1824 O O . TRP A 1 237 ? 11.433 -6.255 -4.676 1.00 93.88 237 TRP A O 1
ATOM 1834 N N . ARG A 1 238 ? 13.047 -7.809 -4.692 1.00 93.31 238 ARG A N 1
ATOM 1835 C CA . ARG A 1 238 ? 13.575 -7.468 -3.364 1.00 93.31 238 ARG A CA 1
ATOM 1836 C C . ARG A 1 238 ? 14.007 -6.003 -3.267 1.00 93.31 238 ARG A C 1
ATOM 1838 O O . ARG A 1 238 ? 13.874 -5.411 -2.198 1.00 93.31 238 ARG A O 1
ATOM 1845 N N . ARG A 1 239 ? 14.539 -5.432 -4.352 1.00 91.50 239 ARG A N 1
ATOM 1846 C CA . ARG A 1 239 ? 14.947 -4.025 -4.399 1.00 91.50 239 ARG A CA 1
ATOM 1847 C C . ARG A 1 239 ? 13.720 -3.123 -4.378 1.00 91.50 239 ARG A C 1
ATOM 1849 O O . ARG A 1 239 ? 13.663 -2.254 -3.520 1.00 91.50 239 ARG A O 1
ATOM 1856 N N . LEU A 1 240 ? 12.728 -3.387 -5.231 1.00 93.06 240 LEU A N 1
ATOM 1857 C CA . LEU A 1 240 ? 11.467 -2.634 -5.258 1.00 93.06 240 LEU A CA 1
ATOM 1858 C C . LEU A 1 240 ? 10.787 -2.628 -3.883 1.00 93.06 240 LEU A C 1
ATOM 1860 O O . LEU A 1 240 ? 10.492 -1.564 -3.346 1.00 93.06 240 LEU A O 1
ATOM 1864 N N . VAL A 1 241 ? 10.644 -3.799 -3.255 1.00 93.81 241 VAL A N 1
ATOM 1865 C CA . VAL A 1 241 ? 10.024 -3.904 -1.924 1.00 93.81 241 VAL A CA 1
ATOM 1866 C C . VAL A 1 241 ? 10.795 -3.116 -0.868 1.00 93.81 241 VAL A C 1
ATOM 1868 O O . VAL A 1 241 ? 10.193 -2.418 -0.056 1.00 93.81 241 VAL A O 1
ATOM 1871 N N . LYS A 1 242 ? 12.129 -3.201 -0.870 1.00 91.06 242 LYS A N 1
ATOM 1872 C CA . LYS A 1 242 ? 12.961 -2.503 0.115 1.00 91.06 242 LYS A CA 1
ATOM 1873 C C . LYS A 1 242 ? 12.948 -0.985 -0.077 1.00 91.06 242 LYS A C 1
ATOM 1875 O O . LYS A 1 242 ? 12.963 -0.264 0.914 1.00 91.06 242 LYS A O 1
ATOM 1880 N N . GLU A 1 243 ? 12.978 -0.513 -1.319 1.00 89.44 243 GLU A N 1
ATOM 1881 C CA . GLU A 1 243 ? 13.039 0.918 -1.620 1.00 89.44 243 GLU A CA 1
ATOM 1882 C C . GLU A 1 243 ? 11.711 1.616 -1.327 1.00 89.44 243 GLU A C 1
ATOM 1884 O O . GLU A 1 243 ? 11.730 2.716 -0.771 1.00 89.44 243 GLU A O 1
ATOM 1889 N N . PHE A 1 244 ? 10.583 0.985 -1.670 1.00 92.75 244 PHE A N 1
ATOM 1890 C CA . PHE A 1 244 ? 9.264 1.622 -1.630 1.00 92.75 244 PHE A CA 1
ATOM 1891 C C . PHE A 1 244 ? 8.409 1.212 -0.426 1.00 92.75 244 PHE A C 1
ATOM 1893 O O . PHE A 1 244 ? 7.797 2.075 0.185 1.00 92.75 244 PHE A O 1
ATOM 1900 N N . PHE A 1 245 ? 8.387 -0.059 -0.012 1.00 93.81 245 PHE A N 1
ATOM 1901 C CA . PHE A 1 245 ? 7.352 -0.543 0.923 1.00 93.81 245 PHE A CA 1
ATOM 1902 C C . PHE A 1 245 ? 7.807 -0.720 2.379 1.00 93.81 245 PHE A C 1
ATOM 1904 O O . PHE A 1 245 ? 6.970 -0.895 3.261 1.00 93.81 245 PHE A O 1
ATOM 1911 N N . LEU A 1 246 ? 9.115 -0.654 2.656 1.00 86.81 246 LEU A N 1
ATOM 1912 C CA . LEU A 1 246 ? 9.683 -0.855 3.999 1.00 86.81 246 LEU A CA 1
ATOM 1913 C C . LEU A 1 246 ? 10.387 0.410 4.508 1.00 86.81 246 LEU A C 1
ATOM 1915 O O . LEU A 1 246 ? 11.609 0.578 4.390 1.00 86.81 246 LEU A O 1
ATOM 1919 N N . SER A 1 247 ? 9.606 1.321 5.085 1.00 73.94 247 SER A N 1
ATOM 1920 C CA . SER A 1 247 ? 10.069 2.653 5.478 1.00 73.94 247 SER A CA 1
ATOM 1921 C C . SER A 1 247 ? 10.904 2.647 6.768 1.00 73.94 247 SER A C 1
ATOM 1923 O O . SER A 1 247 ? 11.847 3.435 6.908 1.00 73.94 247 SER A O 1
ATOM 1925 N N . SER A 1 248 ? 10.638 1.719 7.692 1.00 64.62 248 SER A N 1
ATOM 1926 C CA . SER A 1 248 ? 11.385 1.605 8.952 1.00 64.62 248 SER A CA 1
ATOM 1927 C C . SER A 1 248 ? 12.800 1.046 8.737 1.00 64.62 248 SER A C 1
ATOM 1929 O O . SER A 1 248 ? 13.771 1.509 9.342 1.00 64.62 248 SER A O 1
ATOM 1931 N N . VAL A 1 249 ? 12.954 0.107 7.798 1.00 56.06 249 VAL A N 1
ATOM 1932 C CA . VAL A 1 249 ? 14.228 -0.573 7.506 1.00 56.06 249 VAL A CA 1
ATOM 1933 C C . VAL A 1 249 ? 15.217 0.360 6.798 1.00 56.06 249 VAL A C 1
ATOM 1935 O O .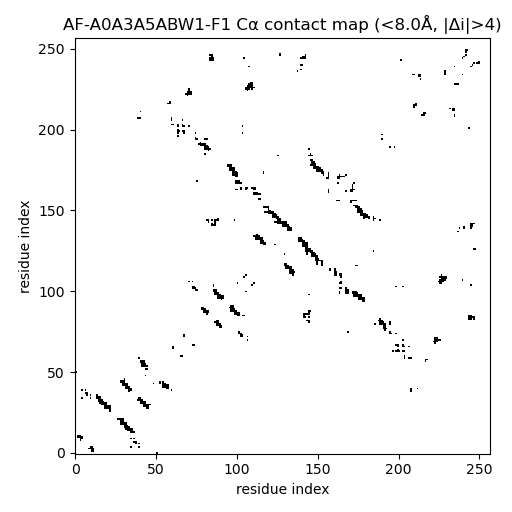 VAL A 1 249 ? 16.427 0.292 7.032 1.00 56.06 249 VAL A O 1
ATOM 1938 N N . THR A 1 250 ? 14.726 1.277 5.962 1.00 50.72 250 THR A N 1
ATOM 1939 C CA . THR A 1 250 ? 15.564 2.252 5.243 1.00 50.72 250 THR A CA 1
ATOM 1940 C C . THR A 1 250 ? 16.110 3.365 6.154 1.00 50.72 250 THR A C 1
ATOM 1942 O O . THR A 1 250 ? 17.188 3.903 5.877 1.00 50.72 250 THR A O 1
ATOM 1945 N N . ARG A 1 251 ? 15.462 3.656 7.297 1.00 45.16 251 ARG A N 1
ATOM 1946 C CA . ARG A 1 251 ? 15.948 4.623 8.310 1.00 45.16 251 ARG A CA 1
ATOM 1947 C C . ARG A 1 251 ? 17.237 4.183 9.009 1.00 45.16 251 ARG A C 1
ATOM 1949 O O . ARG A 1 251 ? 18.077 5.030 9.313 1.00 45.16 251 ARG A O 1
ATOM 1956 N N . HIS A 1 252 ? 17.420 2.883 9.251 1.00 32.59 252 HIS A N 1
ATOM 1957 C CA . HIS A 1 252 ? 18.576 2.384 10.014 1.00 32.59 252 HIS A CA 1
ATOM 1958 C C . HIS A 1 252 ? 19.891 2.446 9.226 1.00 32.59 252 HIS A C 1
ATOM 1960 O O . HIS A 1 252 ? 20.965 2.566 9.810 1.00 32.59 252 HIS A O 1
ATOM 1966 N N . TRP A 1 253 ? 19.811 2.410 7.893 1.00 27.86 253 TRP A N 1
ATOM 1967 C CA . TRP A 1 253 ? 20.987 2.438 7.018 1.00 27.86 253 TRP A CA 1
ATOM 1968 C C . TRP A 1 253 ? 21.526 3.861 6.799 1.00 27.86 253 TRP A C 1
ATOM 1970 O O . TRP A 1 253 ? 22.736 4.057 6.769 1.00 27.86 253 TRP A O 1
ATOM 1980 N N . LYS A 1 254 ? 20.650 4.878 6.745 1.00 34.38 254 LYS A N 1
ATOM 1981 C CA . LYS A 1 254 ? 21.050 6.293 6.587 1.00 34.38 254 LYS A CA 1
ATOM 1982 C C . LYS A 1 254 ? 21.685 6.931 7.831 1.00 34.38 254 LYS A C 1
ATOM 1984 O O . LYS A 1 254 ? 22.282 7.989 7.704 1.00 34.38 254 LYS A O 1
ATOM 1989 N N . LYS A 1 255 ? 21.567 6.324 9.020 1.00 34.34 255 LYS A N 1
ATOM 1990 C CA . LYS A 1 255 ? 22.195 6.821 10.265 1.00 34.34 255 LYS A CA 1
ATOM 1991 C C . LYS A 1 255 ? 23.578 6.217 10.560 1.00 34.34 255 LYS A C 1
ATOM 1993 O O . LYS A 1 255 ? 24.159 6.544 11.589 1.00 34.34 255 LYS A O 1
ATOM 1998 N N . ARG A 1 256 ? 24.090 5.317 9.712 1.00 32.56 256 ARG A N 1
ATOM 1999 C CA . ARG A 1 256 ? 25.388 4.633 9.901 1.00 32.56 256 ARG A CA 1
ATOM 2000 C C . ARG A 1 256 ? 26.398 4.903 8.774 1.00 32.56 256 ARG A C 1
ATOM 2002 O O . ARG A 1 256 ? 27.292 4.086 8.572 1.00 32.56 256 ARG A O 1
ATOM 2009 N N . GLY A 1 257 ? 26.243 6.002 8.040 1.00 32.88 257 GLY A N 1
ATOM 2010 C CA . GLY A 1 257 ? 27.164 6.436 6.986 1.00 32.88 257 GLY A CA 1
ATOM 2011 C C . GLY A 1 257 ? 27.614 7.864 7.211 1.00 32.88 257 GLY A C 1
ATOM 2012 O O . GLY A 1 257 ? 26.750 8.661 7.637 1.00 32.88 257 GLY A O 1
#

Mean predicted aligned error: 12.68 Å

Radius of gyration: 20.53 Å; Cα contacts (8 Å, |Δi|>4): 495; chains: 1; bounding box: 54×44×55 Å

Sequence (257 aa):
MKLDCKNCGAMVGHWLVVEVPGQEPESKSQYKCICRQCGATWQVKHHPLKDGDQVKAAVIPESSQEAVEAFGVNTPPEDYYLHRGHAWAAVEDGGEVRVGLDDFSQKILGPADALKLPEVGTAFFQDHICMSILKKDNKASFEAPVDGVVTEVNPEVRQNPRLLHDDPYGKGWLFKVRPTNLQQNLANLFSAEKNEAWIGKEACRLLNLMDTTAGVTLPSGGALVGDVYGHYPQLGWRRLVKEFFLSSVTRHWKKRG

Secondary structure (DSSP, 8-state):
-----TTT---TTSEEEEEE--SSTT---EEEEEETTT--EEEESSSS--TT---EE----SSHHHHHHHHTPPPPPTTEEE-TTSEEEEEPTTS-EEEEE-HHHHHHH-S-SEEE-PPTT-EE-TTSEEEEEEETTEEEEEE-SS-EEEEEE-HHHHH-TTHHHH-TTTTT--EEEE-SSHHHHHHTSEETHHHHHHHHHHHHHHHHHHHHHH--PPPTT-PPPS-HHHH-GGG-HHHHIIIII-HHHHHHHHT--

Foldseek 3Di:
DWPQPPVPRDTDPQWDKDWDPDPDPPQQIWIWIARNPQRFIWIFRDPPDDPPGDIDGQCQPPDLVVLCQLQVFDFADQQWWADQLQKIWHADPPGKIWIFGGLLVCLAAPFAPAKDAADAFDWDAFLDFGIWGHDPPDIFTAGDLATFGWHFAQPVCRVPVRCCNVPVHPSRTGTMGRGPDVVVSSVNTDGGPVRSVSNSSVSSVVVSLCCVFVVDRDDPDHRRDRHNCVVCVSSPRVNVSVVGRNPPVVVVVVVPD

pLDDT: mean 77.37, std 21.03, range [27.86, 98.44]